Protein AF-A0A6H9WMR9-F1 (afdb_monomer_lite)

Organism: NCBI:txid1778590

Foldseek 3Di:
DPPPVVVVVLVVVLQVLQVVLVVQLVVQDDPLQFFFKKKKKWFDFLHQIDIDFIWTHGPNDIDGTHRDPCNNVSVVVNQLSCFDQAQWGFRMWMWMDGSPDPTIDIDGHRADLQQQDQRSDDPPDDDPPHGGGFDALVRLVSSCVSTPHDPVNHYPLSVCRVVVHDSNDPDCPPCLVDPDAPPDLVSLVPDPNQDDVVLCVVCVVLPNNVVVVQLVVLLSVLLVPDDPVLRCLCQQVVHDVSVQVSLLVSLLRSLVSCLVVLVPDDLVSLVVLLVSLCVVVVDDHQDPVDDSSRSSSVSSSVVSSSSSCSSRHDDDPDDDDD

Secondary structure (DSSP, 8-state):
-TTSHHHHHHHHHHHHHHHHHHHHHHHTSPPGGG-SEEEEEEEEETTEEEEPPEEEEETTEEEEEPPPTTHHHHHHHHHHHH-BTTTB--SEEEEEEETT-SS-EEEEESSS-----TT-S-TT-PPTT-------HHHHHHHHHHS---GGGS-HHHHHHHTT--TTS-----GGGTSPPPSSHHHHHH-TT-S-HHHHHHHHHTT-HHHHHHHHHHHHHHHHHS-HHHHHHHTTTT-HHHHHHHHHHHHHHHHHHHHHHHHTS-HHHHHHHHHHHHHHH---S--TTS-HHHHHHHHHHHHHHHHHHHHH-PPPTT----

Radius of gyration: 22.19 Å; chains: 1; bounding box: 69×56×48 Å

pLDDT: mean 72.1, std 17.67, range [30.62, 97.44]

Structure (mmCIF, N/CA/C/O backbone):
data_AF-A0A6H9WMR9-F1
#
_entry.id   AF-A0A6H9WMR9-F1
#
loop_
_atom_site.group_PDB
_atom_site.id
_atom_site.type_symbol
_atom_site.label_atom_id
_atom_site.label_alt_id
_atom_site.label_comp_id
_atom_site.label_asym_id
_atom_site.label_entity_id
_atom_site.label_seq_id
_atom_site.pdbx_PDB_ins_code
_atom_site.Cartn_x
_atom_site.Cartn_y
_atom_site.Cartn_z
_atom_site.occupancy
_atom_site.B_iso_or_equiv
_atom_site.auth_seq_id
_atom_site.auth_comp_id
_atom_site.auth_asym_id
_atom_site.auth_atom_id
_atom_site.pdbx_PDB_model_num
ATOM 1 N N . MET A 1 1 ? -33.605 4.630 -17.306 1.00 53.72 1 MET A N 1
ATOM 2 C CA . MET A 1 1 ? -33.197 5.815 -16.518 1.00 53.72 1 MET A CA 1
ATOM 3 C C . MET A 1 1 ? -32.802 5.514 -15.064 1.00 53.72 1 MET A C 1
ATOM 5 O O . MET A 1 1 ? -32.286 6.413 -14.432 1.00 53.72 1 MET A O 1
ATOM 9 N N . ALA A 1 2 ? -32.910 4.282 -14.543 1.00 54.25 2 ALA A N 1
ATOM 10 C CA . ALA A 1 2 ? -32.556 3.958 -13.146 1.00 54.25 2 ALA A CA 1
ATOM 11 C C . ALA A 1 2 ? -31.054 3.673 -12.869 1.00 54.25 2 ALA A C 1
ATOM 13 O O . ALA A 1 2 ? -30.704 3.249 -11.774 1.00 54.25 2 ALA A O 1
ATOM 14 N N . GLY A 1 3 ? -30.163 3.842 -13.856 1.00 48.56 3 GLY A N 1
ATOM 15 C CA . GLY A 1 3 ? -28.749 3.443 -13.741 1.00 48.56 3 GLY A CA 1
ATOM 16 C C . GLY A 1 3 ? -27.786 4.534 -13.257 1.00 48.56 3 GLY A C 1
ATOM 17 O O . GLY A 1 3 ? -26.701 4.205 -12.795 1.00 48.56 3 GLY A O 1
ATOM 18 N N . VAL A 1 4 ? -28.164 5.814 -13.353 1.00 59.22 4 VAL A N 1
ATOM 19 C CA . VAL A 1 4 ? -27.271 6.945 -13.029 1.00 59.22 4 VAL A CA 1
ATOM 20 C C . VAL A 1 4 ? -27.306 7.275 -11.532 1.00 59.22 4 VAL A C 1
ATOM 22 O O . VAL A 1 4 ? -26.263 7.519 -10.932 1.00 59.22 4 VAL A O 1
ATOM 25 N N . ASP A 1 5 ? -28.474 7.171 -10.895 1.00 63.97 5 ASP A N 1
ATOM 26 C CA . ASP A 1 5 ? -28.641 7.514 -9.474 1.00 63.97 5 ASP A CA 1
ATOM 27 C C . ASP A 1 5 ? -27.928 6.529 -8.528 1.00 63.97 5 ASP A C 1
ATOM 29 O O . ASP A 1 5 ? -27.462 6.908 -7.453 1.00 63.97 5 ASP A O 1
ATOM 33 N N . GLY A 1 6 ? -27.777 5.265 -8.942 1.00 64.94 6 GLY A N 1
ATOM 34 C CA . GLY A 1 6 ? -27.121 4.228 -8.139 1.00 64.94 6 GLY A CA 1
ATOM 35 C C . GLY A 1 6 ? -25.598 4.370 -8.040 1.00 64.94 6 GLY A C 1
ATOM 36 O O . GLY A 1 6 ? -25.016 3.951 -7.040 1.00 64.94 6 GLY A O 1
ATOM 37 N N . HIS A 1 7 ? -24.945 4.968 -9.044 1.00 70.75 7 HIS A N 1
ATOM 38 C CA . HIS A 1 7 ? -23.493 5.177 -9.018 1.00 70.75 7 HIS A CA 1
ATOM 39 C C . HIS A 1 7 ? -23.128 6.278 -8.015 1.00 70.75 7 HIS A C 1
ATOM 41 O O . HIS A 1 7 ? -22.302 6.062 -7.131 1.00 70.75 7 HIS A O 1
ATOM 47 N N . ASN A 1 8 ? -23.873 7.387 -8.049 1.00 80.56 8 ASN A N 1
ATOM 48 C CA . ASN A 1 8 ? -23.684 8.513 -7.136 1.00 80.56 8 ASN A CA 1
ATOM 49 C C . ASN A 1 8 ? -23.891 8.122 -5.663 1.00 80.56 8 ASN A C 1
ATOM 51 O O . ASN A 1 8 ? -23.122 8.544 -4.804 1.00 80.56 8 ASN A O 1
ATOM 55 N N . ALA A 1 9 ? -24.893 7.288 -5.358 1.00 86.69 9 ALA A N 1
ATOM 56 C CA . ALA A 1 9 ? -25.146 6.843 -3.986 1.00 86.69 9 ALA A CA 1
ATOM 57 C C . ALA A 1 9 ? -24.020 5.950 -3.431 1.00 86.69 9 ALA A C 1
ATOM 59 O O . ALA A 1 9 ? -23.670 6.050 -2.255 1.00 86.69 9 ALA A O 1
ATOM 60 N N . ARG A 1 10 ? -23.434 5.085 -4.272 1.00 89.88 10 ARG A N 1
ATOM 61 C CA . ARG A 1 10 ? -22.308 4.230 -3.874 1.00 89.88 10 ARG A CA 1
ATOM 62 C C . ARG A 1 10 ? -21.040 5.054 -3.649 1.00 89.88 10 ARG A C 1
ATOM 64 O O . ARG A 1 10 ? -20.342 4.813 -2.669 1.00 89.88 10 ARG A O 1
ATOM 71 N N . ASP A 1 11 ? -20.768 6.026 -4.511 1.00 90.44 11 ASP A N 1
ATOM 72 C CA . ASP A 1 11 ? -19.600 6.901 -4.373 1.00 90.44 11 ASP A CA 1
ATOM 73 C C . ASP A 1 11 ? -19.694 7.784 -3.123 1.00 90.44 11 ASP A C 1
ATOM 75 O O . ASP A 1 11 ? -18.704 7.955 -2.408 1.00 90.44 11 ASP A O 1
ATOM 79 N N . GLU A 1 12 ? -20.890 8.287 -2.810 1.00 93.12 12 GLU A N 1
ATOM 80 C CA . GLU A 1 12 ? -21.127 9.063 -1.593 1.00 93.12 12 GLU A CA 1
ATOM 81 C C . GLU A 1 12 ? -20.959 8.210 -0.331 1.00 93.12 12 GLU A C 1
ATOM 83 O O . GLU A 1 12 ? -20.312 8.634 0.625 1.00 93.12 12 GLU A O 1
ATOM 88 N N . GLU A 1 13 ? -21.465 6.976 -0.335 1.00 94.88 13 GLU A N 1
ATOM 89 C CA . GLU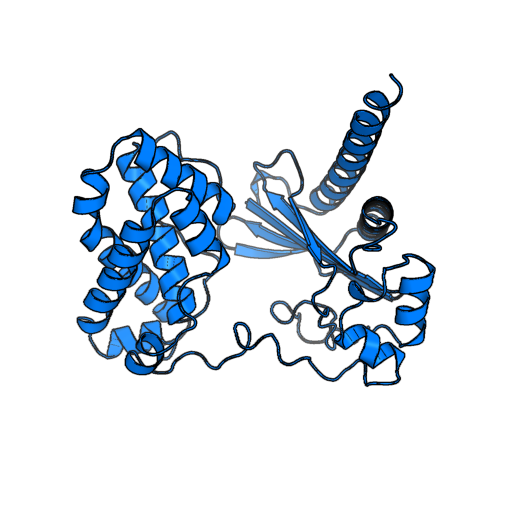 A 1 13 ? -21.278 6.051 0.783 1.00 94.88 13 GLU A CA 1
ATOM 90 C C . GLU A 1 13 ? -19.801 5.675 0.971 1.00 94.88 13 GLU A C 1
ATOM 92 O O . GLU A 1 13 ? -19.303 5.666 2.100 1.00 94.88 13 GLU A O 1
ATOM 97 N N . TYR A 1 14 ? -19.070 5.429 -0.122 1.00 93.25 14 TYR A N 1
ATOM 98 C CA . TYR A 1 14 ? -17.628 5.197 -0.068 1.00 93.25 14 TYR A CA 1
ATOM 99 C C . TYR A 1 14 ? -16.907 6.391 0.560 1.00 93.25 14 TYR A C 1
ATOM 101 O O . TYR A 1 14 ? -16.164 6.214 1.526 1.00 93.25 14 TYR A O 1
ATOM 109 N N . ARG A 1 15 ? -17.180 7.608 0.071 1.00 93.12 15 ARG A N 1
ATOM 110 C CA . ARG A 1 15 ? -16.611 8.851 0.606 1.00 93.12 15 ARG A CA 1
ATOM 111 C C . ARG A 1 15 ? -16.934 9.020 2.089 1.00 93.12 15 ARG A C 1
ATOM 113 O O . ARG A 1 15 ? -16.048 9.321 2.882 1.00 93.12 15 ARG A O 1
ATOM 120 N N . ARG A 1 16 ? -18.181 8.783 2.497 1.00 95.56 16 ARG A N 1
ATOM 121 C CA . ARG A 1 16 ? -18.601 8.867 3.901 1.00 95.56 16 ARG A CA 1
ATOM 122 C C . ARG A 1 16 ? -17.803 7.907 4.787 1.00 95.56 16 ARG A C 1
ATOM 124 O O . ARG A 1 16 ? -17.371 8.289 5.877 1.00 95.56 16 ARG A O 1
ATOM 131 N N . LEU A 1 17 ? -17.590 6.672 4.330 1.00 95.81 17 LEU A N 1
ATOM 132 C CA . LEU A 1 17 ? -16.817 5.665 5.057 1.00 95.81 17 LEU A CA 1
ATOM 133 C C . LEU A 1 17 ? -15.329 6.039 5.143 1.00 95.81 17 LEU A C 1
ATOM 135 O O . LEU A 1 17 ? -14.760 5.971 6.235 1.00 95.81 17 LEU A O 1
ATOM 139 N N . THR A 1 18 ? -14.706 6.481 4.045 1.00 94.25 18 THR A N 1
ATOM 140 C CA . THR A 1 18 ? -13.284 6.872 4.039 1.00 94.25 18 THR A CA 1
ATOM 141 C C . THR A 1 18 ? -13.021 8.140 4.852 1.00 94.25 18 THR A C 1
ATOM 143 O O . THR A 1 18 ? -12.048 8.181 5.607 1.00 94.25 18 THR A O 1
ATOM 146 N N . VAL A 1 19 ? -13.917 9.132 4.801 1.00 94.31 19 VAL A N 1
ATOM 147 C CA . VAL A 1 19 ? -13.871 10.324 5.665 1.00 94.31 19 VAL A CA 1
ATOM 148 C C . VAL A 1 19 ? -13.986 9.932 7.134 1.00 94.31 19 VAL A C 1
ATOM 150 O O . VAL A 1 19 ? -13.231 10.438 7.961 1.00 94.31 19 VAL A O 1
ATOM 153 N N . GLY A 1 20 ? -14.877 8.995 7.470 1.00 95.00 20 GLY A N 1
ATOM 154 C CA . GLY A 1 20 ? -14.997 8.487 8.833 1.00 95.00 20 GLY A CA 1
ATOM 155 C C . GLY A 1 20 ? -13.706 7.833 9.332 1.00 95.00 20 GLY A C 1
ATOM 156 O O . GLY A 1 20 ? -13.268 8.121 10.442 1.00 95.00 20 GLY A O 1
ATOM 157 N N . VAL A 1 21 ? -13.083 6.972 8.519 1.00 95.56 21 VAL A N 1
ATOM 158 C CA . VAL A 1 21 ? -11.787 6.345 8.847 1.00 95.56 21 VAL A CA 1
ATOM 159 C C . VAL A 1 21 ? -10.702 7.410 9.040 1.00 95.56 21 VAL A C 1
ATOM 161 O O . VAL A 1 21 ? -9.968 7.361 10.025 1.00 95.56 21 VAL A O 1
ATOM 164 N N . ARG A 1 22 ? -10.635 8.403 8.143 1.00 94.25 22 ARG A N 1
ATOM 165 C CA . ARG A 1 22 ? -9.698 9.531 8.241 1.00 94.25 22 ARG A CA 1
ATOM 166 C C . ARG A 1 22 ? -9.881 10.302 9.544 1.00 94.25 22 ARG A C 1
ATOM 168 O O . ARG A 1 22 ? -8.905 10.537 10.241 1.00 94.25 22 ARG A O 1
ATOM 175 N N . GLN A 1 23 ? -11.108 10.696 9.875 1.00 93.94 23 GLN A N 1
ATOM 176 C CA . GLN A 1 23 ? -11.401 11.450 11.097 1.00 93.94 23 GLN A CA 1
ATOM 177 C C . GLN A 1 23 ? -10.965 10.692 12.350 1.00 93.94 23 GLN A C 1
ATOM 179 O O . GLN A 1 23 ? -10.378 11.292 13.244 1.00 93.94 23 GLN A O 1
ATOM 184 N N . GLU A 1 24 ? -11.205 9.382 12.392 1.00 95.00 24 GLU A N 1
ATOM 185 C CA . GLU A 1 24 ? -10.797 8.547 13.520 1.00 95.00 24 GLU A CA 1
ATOM 186 C C . GLU A 1 24 ? -9.271 8.466 13.647 1.00 95.00 24 GLU A C 1
ATOM 188 O O . GLU A 1 24 ? -8.746 8.586 14.749 1.00 95.00 24 GLU A O 1
ATOM 193 N N . LEU A 1 25 ? -8.555 8.329 12.522 1.00 92.44 25 LEU A N 1
ATOM 194 C CA . LEU A 1 25 ? -7.092 8.376 12.508 1.00 92.44 25 LEU A CA 1
ATOM 195 C C . LEU A 1 25 ? -6.577 9.718 13.021 1.00 92.44 25 LEU A C 1
ATOM 197 O O . LEU A 1 25 ? -5.758 9.743 13.932 1.00 92.44 25 LEU A O 1
ATOM 201 N N . LEU A 1 26 ? -7.089 10.821 12.472 1.00 92.06 26 LEU A N 1
ATOM 202 C CA . LEU A 1 26 ? -6.666 12.173 12.833 1.00 92.06 26 LEU A CA 1
ATOM 203 C C . LEU A 1 26 ? -6.952 12.513 14.299 1.00 92.06 26 LEU A C 1
ATOM 205 O O . LEU A 1 26 ? -6.171 13.232 14.912 1.00 92.06 26 LEU A O 1
ATOM 209 N N . ALA A 1 27 ? -8.029 11.981 14.879 1.00 91.94 27 ALA A N 1
ATOM 210 C CA . ALA A 1 27 ? -8.369 12.198 16.283 1.00 91.94 27 ALA A CA 1
ATOM 211 C C . ALA A 1 27 ? -7.343 11.596 17.263 1.00 91.94 27 ALA A C 1
ATOM 213 O O . ALA A 1 27 ? -7.278 12.030 18.412 1.00 91.94 27 ALA A O 1
ATOM 214 N N . ALA A 1 28 ? -6.548 10.612 16.828 1.00 90.50 28 ALA A N 1
ATOM 215 C CA . ALA A 1 28 ? -5.483 10.009 17.630 1.00 90.50 28 ALA A CA 1
ATOM 216 C C . ALA A 1 28 ? -4.125 10.720 17.482 1.00 90.50 28 ALA A C 1
ATOM 218 O O . ALA A 1 28 ? -3.162 10.342 18.153 1.00 90.50 28 ALA A O 1
ATOM 219 N N . LEU A 1 29 ? -4.026 11.715 16.595 1.00 89.38 29 LEU A N 1
ATOM 220 C CA . LEU A 1 29 ? -2.771 12.386 16.276 1.00 89.38 29 LEU A CA 1
ATOM 221 C C . LEU A 1 29 ? -2.599 13.699 17.043 1.00 89.38 29 LEU A C 1
ATOM 223 O O . LEU A 1 29 ? -3.583 14.361 17.380 1.00 89.38 29 LEU A O 1
ATOM 227 N N . PRO A 1 30 ? -1.342 14.121 17.266 1.00 79.94 30 PRO A N 1
ATOM 228 C CA . PRO A 1 30 ? -1.056 15.504 17.617 1.00 79.94 30 PRO A CA 1
ATOM 229 C C . PRO A 1 30 ? -1.489 16.468 16.487 1.00 79.94 30 PRO A C 1
ATOM 231 O O . PRO A 1 30 ? -1.813 16.023 15.376 1.00 79.94 30 PRO A O 1
ATOM 234 N N . PRO A 1 31 ? -1.509 17.792 16.744 1.00 78.19 31 PRO A N 1
ATOM 235 C CA . PRO A 1 31 ? -1.843 18.801 15.739 1.00 78.19 31 PRO A CA 1
ATOM 236 C C . PRO A 1 31 ? -1.121 18.581 14.399 1.00 78.19 31 PRO A C 1
ATOM 238 O O . PRO A 1 31 ? 0.024 18.136 14.362 1.00 78.19 31 PRO A O 1
ATOM 241 N N . THR A 1 32 ? -1.780 18.919 13.285 1.00 66.50 32 THR A N 1
ATOM 242 C CA . THR A 1 32 ? -1.294 18.672 11.908 1.00 66.50 32 THR A CA 1
ATOM 243 C C . THR A 1 32 ? 0.062 19.295 11.600 1.00 66.50 32 THR A C 1
ATOM 245 O O . THR A 1 32 ? 0.743 18.842 10.692 1.00 66.50 32 THR A O 1
ATOM 248 N N . SER A 1 33 ? 0.473 20.310 12.361 1.00 65.19 33 SER A N 1
ATOM 249 C CA . SER A 1 33 ? 1.804 20.902 12.267 1.00 65.19 33 SER A CA 1
ATOM 250 C C . SER A 1 33 ? 2.917 19.979 12.759 1.00 65.19 33 SER A C 1
ATOM 252 O O . SER A 1 33 ? 4.051 20.421 12.786 1.00 65.19 33 SER A O 1
ATOM 254 N N . GLU A 1 34 ? 2.638 18.763 13.227 1.00 79.25 34 GLU A N 1
ATOM 255 C CA . GLU A 1 34 ? 3.655 17.872 13.794 1.00 79.25 34 GLU A CA 1
ATOM 256 C C . GLU A 1 34 ? 3.948 16.634 12.954 1.00 79.25 34 GLU A C 1
ATOM 258 O O . GLU A 1 34 ? 4.867 15.898 13.294 1.00 79.25 34 GLU A O 1
ATOM 263 N N . TRP A 1 35 ? 3.219 16.395 11.862 1.00 87.19 35 TRP A N 1
ATOM 264 C CA . TRP A 1 35 ? 3.364 15.183 11.059 1.00 87.19 35 TRP A CA 1
ATOM 265 C C . TRP A 1 35 ? 3.092 15.414 9.568 1.00 87.19 35 TRP A C 1
ATOM 267 O O . TRP A 1 35 ? 2.335 16.302 9.192 1.00 87.19 35 TRP A O 1
ATOM 277 N N . ASP A 1 36 ? 3.693 14.572 8.729 1.00 82.50 36 ASP A N 1
ATOM 278 C CA . ASP A 1 36 ? 3.621 14.607 7.263 1.00 82.50 36 ASP A CA 1
ATOM 279 C C . ASP A 1 36 ? 2.722 13.487 6.721 1.00 82.50 36 ASP A C 1
ATOM 281 O O . ASP A 1 36 ? 1.905 13.678 5.815 1.00 82.50 36 ASP A O 1
ATOM 285 N N . ASN A 1 37 ? 2.863 12.286 7.290 1.00 84.56 37 ASN A N 1
ATOM 286 C CA . ASN A 1 37 ? 2.136 11.099 6.863 1.00 84.56 37 ASN A CA 1
ATOM 287 C C . ASN A 1 37 ? 1.817 10.198 8.052 1.00 84.56 37 ASN A C 1
ATOM 289 O O . ASN A 1 37 ? 2.656 9.978 8.924 1.00 84.56 37 ASN A O 1
ATOM 293 N N . VAL A 1 38 ? 0.623 9.618 8.048 1.00 88.81 38 VAL A N 1
ATOM 294 C CA . VAL A 1 38 ? 0.256 8.544 8.961 1.00 88.81 38 VAL A CA 1
ATOM 295 C C . VAL A 1 38 ? -0.238 7.330 8.217 1.00 88.81 38 VAL A C 1
ATOM 297 O O . VAL A 1 38 ? -0.908 7.439 7.191 1.00 88.81 38 VAL A O 1
ATOM 300 N N . SER A 1 39 ? 0.051 6.161 8.773 1.00 88.75 39 SER A N 1
ATOM 301 C CA . SER A 1 39 ? -0.415 4.899 8.226 1.00 88.75 39 SER A CA 1
ATOM 302 C C . SER A 1 39 ? -0.832 3.916 9.303 1.00 88.75 39 SER A C 1
ATOM 304 O O . SER A 1 39 ? -0.261 3.866 10.392 1.00 88.75 39 SER A O 1
ATOM 306 N N . VAL A 1 40 ? -1.831 3.110 8.977 1.00 88.00 40 VAL A N 1
ATOM 307 C CA . VAL A 1 40 ? -2.298 2.002 9.804 1.00 88.00 40 VAL A CA 1
ATOM 308 C C . VAL A 1 40 ? -2.597 0.819 8.904 1.00 88.00 40 VAL A C 1
ATOM 310 O O . VAL A 1 40 ? -3.125 0.977 7.801 1.00 88.00 40 VAL A O 1
ATOM 313 N N . GLU A 1 41 ? -2.273 -0.371 9.380 1.00 86.00 41 GLU A N 1
ATOM 314 C CA . GLU A 1 41 ? -2.604 -1.611 8.699 1.00 86.00 41 GLU A CA 1
ATOM 315 C C . GLU A 1 41 ? -3.560 -2.406 9.573 1.00 86.00 41 GLU A C 1
ATOM 317 O O . GLU A 1 41 ? -3.400 -2.514 10.790 1.00 86.00 41 GLU A O 1
ATOM 322 N N . TRP A 1 42 ? -4.589 -2.943 8.936 1.00 90.00 42 TRP A N 1
ATOM 323 C CA . TRP A 1 42 ? -5.674 -3.638 9.599 1.00 90.00 42 TRP A CA 1
ATOM 324 C C . TRP A 1 42 ? -6.034 -4.886 8.812 1.00 90.00 42 TRP A C 1
ATOM 326 O O . TRP A 1 42 ? -6.184 -4.850 7.590 1.00 90.00 42 TRP A O 1
ATOM 336 N N . THR A 1 43 ? -6.174 -5.999 9.516 1.00 87.75 43 THR A N 1
ATOM 337 C CA . THR A 1 43 ? -6.592 -7.285 8.966 1.00 87.75 43 THR A CA 1
ATOM 338 C C . THR A 1 43 ? -7.779 -7.793 9.758 1.00 87.75 43 THR A C 1
ATOM 340 O O . THR A 1 43 ? -7.778 -7.747 10.984 1.00 87.75 43 THR A O 1
ATOM 343 N N . HIS A 1 44 ? -8.772 -8.333 9.058 1.00 90.88 44 HIS A N 1
ATOM 344 C CA . HIS A 1 44 ? -9.905 -8.987 9.698 1.00 90.88 44 HIS A CA 1
ATOM 345 C C . HIS A 1 44 ? -10.316 -10.222 8.910 1.00 90.88 44 HIS A C 1
ATOM 347 O O . HIS A 1 44 ? -10.630 -10.118 7.722 1.00 90.88 44 HIS A O 1
ATOM 353 N N . VAL A 1 45 ? -10.359 -11.372 9.577 1.00 89.81 45 VAL A N 1
ATOM 354 C CA . VAL A 1 45 ? -10.709 -12.668 8.986 1.00 89.81 45 VAL A CA 1
ATOM 355 C C . VAL A 1 45 ? -11.616 -13.416 9.952 1.00 89.81 45 VAL A C 1
ATOM 357 O O . VAL A 1 45 ? -11.175 -13.797 11.028 1.00 89.81 45 VAL A O 1
ATOM 360 N N . GLY A 1 46 ?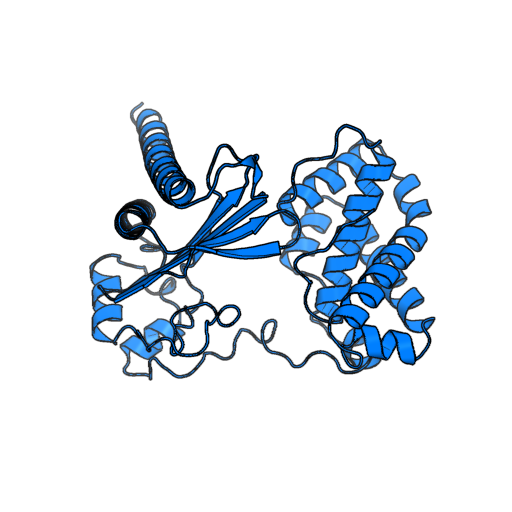 -12.885 -13.628 9.598 1.00 86.56 46 GLY A N 1
ATOM 361 C CA . GLY A 1 46 ? -13.761 -14.552 10.334 1.00 86.56 46 GLY A CA 1
ATOM 362 C C . GLY A 1 46 ? -14.016 -14.228 11.813 1.00 86.56 46 GLY A C 1
ATOM 363 O O . GLY A 1 46 ? -14.520 -15.082 12.545 1.00 86.56 46 GLY A O 1
ATOM 364 N N . GLY A 1 47 ? -13.698 -13.012 12.260 1.00 86.12 47 GLY A N 1
ATOM 365 C CA . GLY A 1 47 ? -13.776 -12.587 13.661 1.00 86.12 47 GLY A CA 1
ATOM 366 C C . GLY A 1 47 ? -12.415 -12.429 14.341 1.00 86.12 47 GLY A C 1
ATOM 367 O O . GLY A 1 47 ? -12.350 -11.792 15.389 1.00 86.12 47 GLY A O 1
ATOM 368 N N . THR A 1 48 ? -11.332 -12.916 13.734 1.00 86.75 48 THR A N 1
ATOM 369 C CA . THR A 1 48 ? -9.979 -12.520 14.114 1.00 86.75 48 THR A CA 1
ATOM 370 C C . THR A 1 48 ? -9.707 -11.123 13.587 1.00 86.75 48 THR A C 1
ATOM 372 O O . THR A 1 48 ? -9.827 -10.881 12.383 1.00 86.75 48 THR A O 1
ATOM 375 N N . GLU A 1 49 ? -9.293 -10.219 14.463 1.00 87.56 49 GLU A N 1
ATOM 376 C CA . GLU A 1 49 ? -8.846 -8.886 14.086 1.00 87.56 49 GLU A CA 1
ATOM 377 C C . GLU A 1 49 ? -7.380 -8.692 14.452 1.00 87.56 49 GLU A C 1
ATOM 379 O O . GLU A 1 49 ? -6.914 -9.123 15.506 1.00 87.56 49 GLU A O 1
ATOM 384 N N . TYR A 1 50 ? -6.676 -7.987 13.577 1.00 83.62 50 TYR A N 1
ATOM 385 C CA . TYR A 1 50 ? -5.383 -7.416 13.863 1.00 83.62 50 TYR A CA 1
ATOM 386 C C . TYR A 1 50 ? -5.332 -5.963 13.396 1.00 83.62 50 TYR A C 1
ATOM 388 O O . TYR A 1 50 ? -5.747 -5.648 12.280 1.00 83.62 50 TYR A O 1
ATOM 396 N N . VAL A 1 51 ? -4.766 -5.089 14.224 1.00 85.31 51 VAL A N 1
ATOM 397 C CA . VAL A 1 51 ? -4.519 -3.692 13.876 1.00 85.31 51 VAL A CA 1
ATOM 398 C C . VAL A 1 51 ? -3.152 -3.264 14.386 1.00 85.31 51 VAL A C 1
ATOM 400 O O . VAL A 1 51 ? -2.814 -3.493 15.549 1.00 85.31 51 VAL A O 1
ATOM 403 N N . THR A 1 52 ? -2.346 -2.647 13.523 1.00 81.62 52 THR A N 1
ATOM 404 C CA . THR A 1 52 ? -1.074 -2.063 13.956 1.00 81.62 52 THR A CA 1
ATOM 405 C C . THR A 1 52 ? -1.336 -0.812 14.793 1.00 81.62 52 THR A C 1
ATOM 407 O O . THR A 1 52 ? -2.355 -0.143 14.590 1.00 81.62 52 THR A O 1
ATOM 410 N N . PRO A 1 53 ? -0.391 -0.402 15.659 1.00 84.62 53 PRO A N 1
ATOM 411 C CA . PRO A 1 53 ? -0.292 0.996 16.056 1.00 84.62 53 PRO A CA 1
ATOM 412 C C . PRO A 1 53 ? -0.273 1.903 14.819 1.00 84.62 53 PRO A C 1
ATOM 414 O O . PRO A 1 53 ? 0.194 1.500 13.746 1.00 84.62 53 PRO A O 1
ATOM 417 N N . ILE A 1 54 ? -0.755 3.134 14.961 1.00 87.69 54 ILE A N 1
ATOM 418 C CA . ILE A 1 54 ? -0.685 4.115 13.878 1.00 87.69 54 ILE A CA 1
ATOM 419 C C . ILE A 1 54 ? 0.769 4.563 13.768 1.00 87.69 54 ILE A C 1
ATOM 421 O O . ILE A 1 54 ? 1.327 5.108 14.719 1.00 87.69 54 ILE A O 1
ATOM 425 N N . ASN A 1 55 ? 1.383 4.329 12.615 1.00 83.31 55 ASN A N 1
ATOM 426 C CA . ASN A 1 55 ? 2.721 4.806 12.299 1.00 83.31 55 ASN A CA 1
ATOM 427 C C . ASN A 1 55 ? 2.627 6.250 11.831 1.00 83.31 55 ASN A C 1
ATOM 429 O O . ASN A 1 55 ? 1.942 6.530 10.851 1.00 83.31 55 ASN A O 1
ATOM 433 N N . VAL A 1 56 ? 3.337 7.142 12.506 1.00 84.12 56 VAL A N 1
ATOM 434 C CA . VAL A 1 56 ? 3.378 8.568 12.199 1.00 84.12 56 VAL A CA 1
ATOM 435 C C . VAL A 1 56 ? 4.780 8.923 11.728 1.00 84.12 56 VAL A C 1
ATOM 437 O O . VAL A 1 56 ? 5.768 8.519 12.344 1.00 84.12 56 VAL A O 1
ATOM 440 N N . LEU A 1 57 ? 4.860 9.648 10.620 1.00 81.19 57 LEU A N 1
ATOM 441 C CA . LEU A 1 57 ? 6.070 10.256 10.089 1.00 81.19 57 LEU A CA 1
ATOM 442 C C . LEU A 1 57 ? 5.896 11.771 10.161 1.00 81.19 57 LEU A C 1
ATOM 444 O O . LEU A 1 57 ? 4.914 12.285 9.633 1.00 81.19 57 LEU A O 1
ATOM 448 N N . GLY A 1 58 ? 6.829 12.465 10.804 1.00 79.56 58 GLY A N 1
ATOM 449 C CA . GLY A 1 58 ? 6.821 13.919 10.937 1.00 79.56 58 GLY A CA 1
ATOM 450 C C . GLY A 1 58 ? 8.209 14.469 11.220 1.00 79.56 58 GLY A C 1
ATOM 451 O O . GLY A 1 58 ? 8.934 13.895 12.035 1.00 79.56 58 GLY A O 1
ATOM 452 N N . TYR A 1 59 ? 8.588 15.560 10.551 1.00 73.94 59 TYR A N 1
ATOM 453 C CA . TYR A 1 59 ? 9.870 16.249 10.762 1.00 73.94 59 TYR A CA 1
ATOM 454 C C . TYR A 1 59 ? 11.094 15.316 10.699 1.00 73.94 59 TYR A C 1
ATOM 456 O O . TYR A 1 59 ? 12.006 15.400 11.523 1.00 73.94 59 TYR A O 1
ATOM 464 N N . GLY A 1 60 ? 11.092 14.372 9.752 1.00 69.31 60 GLY A N 1
ATOM 465 C CA . GLY A 1 60 ? 12.179 13.396 9.593 1.00 69.31 60 GLY A CA 1
ATOM 466 C C . GLY A 1 60 ? 12.267 12.354 10.716 1.00 69.31 60 GLY A C 1
ATOM 467 O O . GLY A 1 60 ? 13.290 11.692 10.875 1.00 69.31 60 GLY A O 1
ATOM 468 N N . ARG A 1 61 ? 11.214 12.195 11.528 1.00 74.50 61 ARG A N 1
ATOM 469 C CA . ARG A 1 61 ? 11.136 11.175 12.578 1.00 74.50 61 ARG A CA 1
ATOM 470 C C . ARG A 1 61 ? 9.916 10.285 12.388 1.00 74.50 61 ARG A C 1
ATOM 472 O O . ARG A 1 61 ? 8.819 10.757 12.116 1.00 74.50 61 ARG A O 1
ATOM 479 N N . ALA A 1 62 ? 10.101 8.987 12.622 1.00 76.94 62 ALA A N 1
ATOM 480 C CA . ALA A 1 62 ? 9.006 8.032 12.748 1.00 76.94 62 ALA A CA 1
ATOM 481 C C . ALA A 1 62 ? 8.704 7.724 14.224 1.00 76.94 62 ALA A C 1
ATOM 483 O O . ALA A 1 62 ? 9.620 7.499 15.023 1.00 76.94 62 ALA A O 1
ATOM 484 N N . TRP A 1 63 ? 7.425 7.670 14.579 1.00 81.19 63 TRP A N 1
ATOM 485 C CA . TRP A 1 63 ? 6.943 7.155 15.862 1.00 81.19 63 TRP A CA 1
ATOM 486 C C . TRP A 1 63 ? 5.613 6.423 15.684 1.00 81.19 63 TRP A C 1
ATOM 488 O O . TRP A 1 63 ? 5.083 6.337 14.576 1.00 81.19 63 TRP A O 1
ATOM 498 N N . SER A 1 64 ? 5.082 5.869 16.771 1.00 84.56 64 SER A N 1
ATOM 499 C CA . SER A 1 64 ? 3.789 5.196 16.753 1.00 84.56 64 SER A CA 1
ATOM 500 C C . SER A 1 64 ? 2.873 5.764 17.827 1.00 84.56 64 SER A C 1
ATOM 502 O O . SER A 1 64 ? 3.331 6.083 18.925 1.00 84.56 64 SER A O 1
ATOM 504 N N . VAL A 1 65 ? 1.583 5.859 17.521 1.00 87.06 65 VAL A N 1
ATOM 505 C CA . VAL A 1 65 ? 0.532 6.179 18.493 1.00 87.06 65 VAL A CA 1
ATOM 506 C C . VAL A 1 65 ? -0.442 5.011 18.616 1.00 87.06 65 VAL A C 1
ATOM 508 O O . VAL A 1 65 ? -0.549 4.164 17.724 1.00 87.06 65 VAL A O 1
ATOM 511 N N . ALA A 1 66 ? -1.125 4.939 19.756 1.00 88.12 66 ALA A N 1
ATOM 512 C CA . ALA A 1 66 ? -2.111 3.899 20.007 1.00 88.12 66 ALA A CA 1
ATOM 513 C C . ALA A 1 66 ? -3.294 4.020 19.039 1.00 88.12 66 ALA A C 1
ATOM 515 O O . ALA A 1 66 ? -3.721 5.117 18.679 1.00 88.12 66 ALA A O 1
ATOM 516 N N . THR A 1 67 ? -3.838 2.876 18.644 1.00 88.94 67 THR A N 1
ATOM 517 C CA . THR A 1 67 ? -4.982 2.814 17.739 1.00 88.94 67 THR A CA 1
ATOM 518 C C . THR A 1 67 ? -6.267 3.190 18.485 1.00 88.94 67 THR A C 1
ATOM 520 O O . THR A 1 67 ? -6.562 2.580 19.516 1.00 88.94 67 THR A O 1
ATOM 523 N N . PRO A 1 68 ? -7.054 4.168 17.999 1.00 92.75 68 PRO A N 1
ATOM 524 C CA . PRO A 1 68 ? -8.296 4.565 18.647 1.00 92.75 68 PRO A CA 1
ATOM 525 C C . PRO A 1 68 ? -9.346 3.456 18.527 1.00 92.75 68 PRO A C 1
ATOM 527 O O . PRO A 1 68 ? -9.470 2.799 17.492 1.00 92.75 68 PRO A O 1
ATOM 530 N N . SER A 1 69 ? -10.136 3.265 19.584 1.00 89.19 69 SER A N 1
ATOM 531 C CA . SER A 1 69 ? -11.083 2.146 19.700 1.00 89.19 69 SER A CA 1
ATOM 532 C C . SER A 1 69 ? -12.185 2.143 18.633 1.00 89.19 69 SER A C 1
ATOM 534 O O . SER A 1 69 ? -12.709 1.082 18.295 1.00 89.19 69 SER A O 1
ATOM 536 N N . GLY A 1 70 ? -12.527 3.303 18.063 1.00 94.62 70 GLY A N 1
ATOM 537 C CA . GLY A 1 70 ? -13.514 3.412 16.989 1.00 94.62 70 GLY A CA 1
ATOM 538 C C . GLY A 1 70 ? -13.002 2.978 15.611 1.00 94.62 70 GLY A C 1
ATOM 539 O O . GLY A 1 70 ? -13.814 2.668 14.734 1.00 94.62 70 GLY A O 1
ATOM 540 N N . LEU A 1 71 ? -11.682 2.911 15.396 1.00 94.62 71 LEU A N 1
ATOM 541 C CA . LEU A 1 71 ? -11.106 2.723 14.060 1.00 94.62 71 LEU A CA 1
ATOM 542 C C . LEU A 1 71 ? -11.459 1.365 13.458 1.00 94.62 71 LEU A C 1
ATOM 544 O O . LEU A 1 71 ? -11.921 1.305 12.318 1.00 94.62 71 LEU A O 1
ATOM 548 N N . SER A 1 72 ? -11.308 0.295 14.234 1.00 93.88 72 SER A N 1
ATOM 549 C CA . SER A 1 72 ? -11.634 -1.071 13.815 1.00 93.88 72 SER A CA 1
ATOM 550 C C . SER A 1 72 ? -13.071 -1.198 13.309 1.00 93.88 72 SER A C 1
ATOM 552 O O . SER A 1 72 ? -13.321 -1.758 12.242 1.00 93.88 72 SER A O 1
ATOM 554 N N . SER A 1 73 ? -14.028 -0.582 14.011 1.00 96.38 73 SER A N 1
ATOM 555 C CA . SER A 1 73 ? -15.439 -0.597 13.605 1.00 96.38 73 SER A CA 1
ATOM 556 C C . SER A 1 73 ? -15.663 0.103 12.261 1.00 96.38 73 SER A C 1
ATOM 558 O O . SER A 1 73 ? -16.452 -0.367 11.436 1.00 96.38 73 SER A O 1
ATOM 560 N N . ARG A 1 74 ? -14.948 1.205 12.002 1.00 97.44 74 ARG A N 1
ATOM 561 C CA . ARG A 1 74 ? -15.030 1.926 10.723 1.00 97.44 74 ARG A CA 1
ATOM 562 C C . ARG A 1 74 ? -14.372 1.157 9.583 1.00 97.44 74 ARG A C 1
ATOM 564 O O . ARG A 1 74 ? -14.947 1.078 8.499 1.00 97.44 74 ARG A O 1
ATOM 571 N N . LEU A 1 75 ? -13.211 0.554 9.829 1.00 96.31 75 LEU A N 1
ATOM 572 C CA . LEU A 1 75 ? -12.515 -0.285 8.851 1.00 96.31 75 LEU A CA 1
ATOM 573 C C . LEU A 1 75 ? -13.329 -1.535 8.504 1.00 96.31 75 LEU A C 1
ATOM 575 O O . LEU A 1 75 ? -13.416 -1.901 7.333 1.00 96.31 75 LEU A O 1
ATOM 579 N N . LEU A 1 76 ? -14.021 -2.125 9.480 1.00 96.56 76 LEU A N 1
ATOM 580 C CA . LEU A 1 76 ? -14.945 -3.230 9.248 1.00 96.56 76 LEU A CA 1
ATOM 581 C C . LEU A 1 76 ? -16.155 -2.814 8.402 1.00 96.56 76 LEU A C 1
ATOM 583 O O . LEU A 1 76 ? -16.541 -3.543 7.486 1.00 96.56 76 LEU A O 1
ATOM 587 N N . ALA A 1 77 ? -16.743 -1.642 8.666 1.00 97.25 77 ALA A N 1
ATOM 588 C CA . ALA A 1 77 ? -17.820 -1.102 7.836 1.00 97.25 77 ALA A CA 1
ATOM 589 C C . ALA A 1 77 ? -17.351 -0.878 6.388 1.00 97.25 77 ALA A C 1
ATOM 591 O O . ALA A 1 77 ? -18.026 -1.296 5.445 1.00 97.25 77 ALA A O 1
ATOM 592 N N . LEU A 1 78 ? -16.154 -0.310 6.215 1.00 96.88 78 LEU A N 1
ATOM 593 C CA . LEU A 1 78 ? -15.541 -0.120 4.906 1.00 96.88 78 LEU A CA 1
ATOM 594 C C . LEU A 1 78 ? -15.259 -1.455 4.196 1.00 96.88 78 LEU A C 1
ATOM 596 O O . LEU A 1 78 ? -15.621 -1.610 3.034 1.00 96.88 78 LEU A O 1
ATOM 600 N N . LYS A 1 79 ? -14.682 -2.448 4.883 1.00 95.75 79 LYS A N 1
ATOM 601 C CA . LYS A 1 79 ? -14.458 -3.804 4.350 1.00 95.75 79 LYS A CA 1
ATOM 602 C C . LYS A 1 79 ? -15.751 -4.415 3.811 1.00 95.75 79 LYS A C 1
ATOM 604 O O . LYS A 1 79 ? -15.760 -4.942 2.701 1.00 95.75 79 LYS A O 1
ATOM 609 N N . ARG A 1 80 ? -16.841 -4.329 4.582 1.00 96.19 80 ARG A N 1
ATOM 610 C CA . ARG A 1 80 ? -18.160 -4.850 4.186 1.00 96.19 80 ARG A CA 1
ATOM 611 C C . ARG A 1 80 ? -18.703 -4.133 2.954 1.00 96.19 80 ARG A C 1
ATOM 613 O O . ARG A 1 80 ? -19.214 -4.789 2.055 1.00 96.19 80 ARG A O 1
ATOM 620 N N . PHE A 1 81 ? -18.549 -2.814 2.888 1.00 96.50 81 PHE A N 1
ATOM 621 C CA . PHE A 1 81 ? -18.948 -2.018 1.728 1.00 96.50 81 PHE A CA 1
ATOM 622 C C . PHE A 1 81 ? -18.133 -2.350 0.462 1.00 96.50 81 PHE A C 1
ATOM 624 O O . PHE A 1 81 ? -18.670 -2.391 -0.647 1.00 96.50 81 PHE A O 1
ATOM 631 N N . LEU A 1 82 ? -16.833 -2.613 0.624 1.00 94.38 82 LEU A N 1
ATOM 632 C CA . LEU A 1 82 ? -15.921 -2.989 -0.459 1.00 94.38 82 LEU A CA 1
ATOM 633 C C . LEU A 1 82 ? -16.134 -4.423 -0.961 1.00 94.38 82 LEU A C 1
ATOM 635 O O . LEU A 1 82 ? -15.576 -4.792 -1.997 1.00 94.38 82 LEU A O 1
ATOM 639 N N . ALA A 1 83 ? -16.929 -5.229 -0.255 1.00 94.81 83 ALA A N 1
ATOM 640 C CA . ALA A 1 83 ? -17.242 -6.580 -0.678 1.00 94.81 83 ALA A CA 1
ATOM 641 C C . ALA A 1 83 ? -18.023 -6.581 -2.000 1.00 94.81 83 ALA A C 1
ATOM 643 O O . ALA A 1 83 ? -18.937 -5.781 -2.221 1.00 94.81 83 ALA A O 1
ATOM 644 N N . THR A 1 84 ? -17.680 -7.510 -2.888 1.00 91.81 84 THR A N 1
ATOM 645 C CA . THR A 1 84 ? -18.431 -7.748 -4.130 1.00 91.81 84 THR A CA 1
ATOM 646 C C . THR A 1 84 ? -18.777 -9.229 -4.260 1.00 91.81 84 THR A C 1
ATOM 648 O O . THR A 1 84 ? -18.020 -10.050 -3.746 1.00 91.81 84 THR A O 1
ATOM 651 N N . PRO A 1 85 ? -19.875 -9.598 -4.950 1.00 85.69 85 PRO A N 1
ATOM 652 C CA . PRO A 1 85 ? -20.305 -10.997 -5.046 1.00 85.69 85 PRO A CA 1
ATOM 653 C C . PRO A 1 85 ? -19.258 -11.964 -5.624 1.00 85.69 85 PRO A C 1
ATOM 655 O O . PRO A 1 85 ? -19.235 -13.124 -5.238 1.00 85.69 85 PRO A O 1
ATOM 658 N N . ASP A 1 86 ? -18.396 -11.496 -6.536 1.00 88.12 86 ASP A N 1
ATOM 659 C CA . ASP A 1 86 ? -17.369 -12.330 -7.185 1.00 88.12 86 ASP A CA 1
ATOM 660 C C . ASP A 1 86 ? -16.053 -12.370 -6.393 1.00 88.12 86 ASP A C 1
ATOM 662 O O . ASP A 1 86 ? -15.421 -13.415 -6.245 1.00 88.12 86 ASP A O 1
ATOM 666 N N . ARG A 1 87 ? -15.625 -11.218 -5.863 1.00 86.00 87 ARG A N 1
ATOM 667 C CA . ARG A 1 87 ? -14.295 -11.055 -5.256 1.00 86.00 87 ARG A CA 1
ATOM 668 C C . ARG A 1 87 ? -14.293 -11.183 -3.731 1.00 86.00 87 ARG A C 1
ATOM 670 O O . ARG A 1 87 ? -13.224 -11.288 -3.131 1.00 86.00 87 ARG A O 1
ATOM 677 N N . GLY A 1 88 ? -15.466 -11.145 -3.101 1.00 93.44 88 GLY A N 1
ATOM 678 C CA . GLY A 1 88 ? -15.621 -11.029 -1.654 1.00 93.44 88 GLY A CA 1
ATOM 679 C C . GLY A 1 88 ? -15.097 -9.696 -1.120 1.00 93.44 88 GLY A C 1
ATOM 680 O O . GLY A 1 88 ? -14.976 -8.716 -1.861 1.00 93.44 88 GLY A O 1
ATOM 681 N N . ALA A 1 89 ? -14.804 -9.659 0.180 1.00 94.88 89 ALA A N 1
ATOM 682 C CA . ALA A 1 89 ? -14.236 -8.507 0.877 1.00 94.88 89 ALA A CA 1
ATOM 683 C C . ALA A 1 89 ? -12.698 -8.558 0.900 1.00 94.88 89 ALA A C 1
ATOM 685 O O . ALA A 1 89 ? -12.126 -9.655 0.895 1.00 94.88 89 ALA A O 1
ATOM 686 N N . PRO A 1 90 ? -12.004 -7.407 0.978 1.00 90.88 90 PRO A N 1
ATOM 687 C CA . PRO A 1 90 ? -10.565 -7.396 1.226 1.00 90.88 90 PRO A CA 1
ATOM 688 C C . PRO A 1 90 ? -10.249 -8.046 2.582 1.00 90.88 90 PRO A C 1
ATOM 690 O O . PRO A 1 90 ? -10.976 -7.858 3.559 1.00 90.88 90 PRO A O 1
ATOM 693 N N . VAL A 1 91 ? -9.166 -8.822 2.649 1.00 88.31 91 VAL A N 1
ATOM 694 C CA . VAL A 1 91 ? -8.699 -9.469 3.891 1.00 88.31 91 VAL A CA 1
ATOM 695 C C . VAL A 1 91 ? -7.898 -8.505 4.763 1.00 88.31 91 VAL A C 1
ATOM 697 O O . VAL A 1 91 ? -7.980 -8.592 5.984 1.00 88.31 91 VAL A O 1
ATOM 700 N N . ALA A 1 92 ? -7.190 -7.556 4.143 1.00 87.06 92 ALA A N 1
ATOM 701 C CA . ALA A 1 92 ? -6.478 -6.489 4.836 1.00 87.06 92 ALA A CA 1
ATOM 702 C C . ALA A 1 92 ? -6.651 -5.141 4.126 1.00 87.06 92 ALA A C 1
ATOM 704 O O . ALA A 1 92 ? -6.806 -5.081 2.901 1.00 87.06 92 ALA A O 1
ATOM 705 N N . LEU A 1 93 ? -6.594 -4.073 4.914 1.00 87.50 93 LEU A N 1
ATOM 706 C CA . LEU A 1 93 ? -6.597 -2.682 4.486 1.00 87.50 93 LEU A CA 1
ATOM 707 C C . LEU A 1 93 ? -5.344 -2.004 5.044 1.00 87.50 93 LEU A C 1
ATOM 709 O O . LEU A 1 93 ? -5.037 -2.153 6.224 1.00 87.50 93 LEU A O 1
ATOM 713 N N . ALA A 1 94 ? -4.650 -1.239 4.211 1.00 85.88 94 ALA A N 1
ATOM 714 C CA . ALA A 1 94 ? -3.647 -0.284 4.655 1.00 85.88 94 ALA A CA 1
ATOM 715 C C . ALA A 1 94 ? -4.163 1.117 4.337 1.00 85.88 94 ALA A C 1
ATOM 717 O O . ALA A 1 94 ? -4.508 1.412 3.191 1.00 85.88 94 ALA A O 1
ATOM 718 N N . VAL A 1 95 ? -4.275 1.953 5.361 1.00 89.44 95 VAL A N 1
ATOM 719 C CA . VAL A 1 95 ? -4.815 3.305 5.241 1.00 89.44 95 VAL A CA 1
ATOM 720 C C . VAL A 1 95 ? -3.701 4.300 5.482 1.00 89.44 95 VAL A C 1
ATOM 722 O O . VAL A 1 95 ? -2.940 4.146 6.432 1.00 89.44 95 VAL A O 1
ATOM 725 N N . PHE A 1 96 ? -3.633 5.317 4.631 1.00 86.75 96 PHE A N 1
ATOM 726 C CA . PHE A 1 96 ? -2.623 6.363 4.649 1.00 86.75 96 PHE A CA 1
ATOM 727 C C . PHE A 1 96 ? -3.310 7.726 4.635 1.00 86.75 96 PHE A C 1
ATOM 729 O O . PHE A 1 96 ? -4.227 7.950 3.844 1.00 86.75 96 PHE A O 1
ATOM 736 N N . VAL A 1 97 ? -2.863 8.648 5.478 1.00 89.69 97 VAL A N 1
ATOM 737 C CA . VAL A 1 97 ? -3.339 10.036 5.484 1.00 89.69 97 VAL A CA 1
ATOM 738 C C . VAL A 1 97 ? -2.122 10.950 5.470 1.00 89.69 97 VAL A C 1
ATOM 740 O O . VAL A 1 97 ? -1.213 10.781 6.274 1.00 89.69 97 VAL A O 1
ATOM 743 N N . SER A 1 98 ? -2.096 11.900 4.541 1.00 85.88 98 SER A N 1
ATOM 744 C CA . SER A 1 98 ? -1.096 12.972 4.498 1.00 85.88 98 SER A CA 1
ATOM 745 C C . SER A 1 98 ? -1.652 14.224 5.175 1.00 85.88 98 SER A C 1
ATOM 747 O O . SER A 1 98 ? -2.867 14.437 5.159 1.00 85.88 98 SER A O 1
ATOM 749 N N . SER A 1 99 ? -0.778 15.048 5.751 1.00 82.69 99 SER A N 1
ATOM 750 C CA . SER A 1 99 ? -1.144 16.340 6.344 1.00 82.69 99 SER A CA 1
ATOM 751 C C . SER A 1 99 ? -1.742 17.309 5.319 1.00 82.69 99 SER A C 1
ATOM 753 O O . SER A 1 99 ? -2.614 18.106 5.663 1.00 82.69 99 SER A O 1
ATOM 755 N N . GLU A 1 100 ? -1.360 17.173 4.049 1.00 78.31 100 GLU A N 1
ATOM 756 C CA . GLU A 1 100 ? -1.876 17.947 2.912 1.00 78.31 100 GLU A CA 1
ATOM 757 C C . GLU A 1 100 ? -3.126 17.304 2.274 1.00 78.31 100 GLU A C 1
ATOM 759 O O . GLU A 1 100 ? -3.817 17.912 1.455 1.00 78.31 100 GLU A O 1
ATOM 764 N N . GLY A 1 101 ? -3.429 16.052 2.632 1.00 68.38 101 GLY A N 1
ATOM 765 C CA . GLY A 1 101 ? -4.459 15.239 1.996 1.00 68.38 101 GLY A CA 1
ATOM 766 C C . GLY A 1 101 ? -5.880 15.536 2.484 1.00 68.38 101 GLY A C 1
ATOM 767 O O . GLY A 1 101 ? -6.192 15.461 3.680 1.00 68.38 101 GLY A O 1
ATOM 768 N N . VAL A 1 102 ? -6.786 15.777 1.530 1.00 67.81 102 VAL A N 1
ATOM 769 C CA . VAL A 1 102 ? -8.233 15.878 1.796 1.00 67.81 102 VAL A CA 1
ATOM 770 C C . VAL A 1 102 ? -8.823 14.503 2.138 1.00 67.81 102 VAL A C 1
ATOM 772 O O . VAL A 1 102 ? -9.614 14.396 3.075 1.00 67.81 102 VAL A O 1
ATOM 775 N N . ASP A 1 103 ? -8.363 13.448 1.457 1.00 72.62 103 ASP A N 1
ATOM 776 C CA . ASP A 1 103 ? -8.875 12.080 1.584 1.00 72.62 103 ASP A CA 1
ATOM 777 C C . ASP A 1 103 ? -7.826 11.095 2.117 1.00 72.62 103 ASP A C 1
ATOM 779 O O . ASP A 1 103 ? -6.617 11.295 1.984 1.00 72.62 103 ASP A O 1
ATOM 783 N N . ALA A 1 104 ? -8.302 9.998 2.712 1.00 81.62 104 ALA A N 1
ATOM 784 C CA . ALA A 1 104 ? -7.455 8.864 3.065 1.00 81.62 104 ALA A CA 1
ATOM 785 C C . ALA A 1 104 ? -7.171 7.994 1.831 1.00 81.62 104 ALA A C 1
ATOM 787 O O . ALA A 1 104 ? -8.093 7.559 1.137 1.00 81.62 104 ALA A O 1
ATOM 788 N N . GLY A 1 105 ? -5.896 7.689 1.590 1.00 84.25 105 GLY A N 1
ATOM 789 C CA . GLY A 1 105 ? -5.482 6.663 0.639 1.00 84.25 105 GLY A CA 1
ATOM 790 C C . GLY A 1 105 ? -5.694 5.276 1.239 1.00 84.25 105 GLY A C 1
ATOM 791 O O . GLY A 1 105 ? -5.317 5.040 2.384 1.00 84.25 105 GLY A O 1
ATOM 792 N N . ILE A 1 106 ? -6.294 4.356 0.482 1.00 85.50 106 ILE A N 1
ATOM 793 C CA . ILE A 1 106 ? -6.607 3.004 0.962 1.00 85.50 106 ILE A CA 1
ATOM 794 C C . ILE A 1 106 ? -6.060 1.976 -0.018 1.00 85.50 106 ILE A C 1
ATOM 796 O O . ILE A 1 106 ? -6.530 1.865 -1.151 1.00 85.50 106 ILE A O 1
ATOM 800 N N . ASP A 1 107 ? -5.089 1.195 0.442 1.00 79.06 107 ASP A N 1
ATOM 801 C CA . ASP A 1 107 ? -4.624 0.005 -0.252 1.00 79.06 107 ASP A CA 1
ATOM 802 C C . ASP A 1 107 ? -5.375 -1.218 0.272 1.00 79.06 107 ASP A C 1
ATOM 804 O O . ASP A 1 107 ? -5.466 -1.470 1.473 1.00 79.06 107 ASP A O 1
ATOM 808 N N . MET A 1 108 ? -5.914 -2.000 -0.657 1.00 83.44 108 MET A N 1
ATOM 809 C CA . MET A 1 108 ? -6.696 -3.192 -0.354 1.00 83.44 108 MET A CA 1
ATOM 810 C C . MET A 1 108 ? -5.915 -4.439 -0.734 1.00 83.44 108 MET A C 1
ATOM 812 O O . MET A 1 108 ? -5.450 -4.579 -1.870 1.00 83.44 108 MET A O 1
ATOM 816 N N . ASN A 1 109 ? -5.848 -5.392 0.185 1.00 78.50 109 ASN A N 1
ATOM 817 C CA . ASN A 1 109 ? -5.351 -6.721 -0.106 1.00 78.50 109 ASN A CA 1
ATOM 818 C C . ASN A 1 109 ? -6.512 -7.718 -0.155 1.00 78.50 109 ASN A C 1
ATOM 820 O O . ASN A 1 109 ? -7.160 -7.976 0.857 1.00 78.50 109 ASN A O 1
ATOM 824 N N . PHE A 1 110 ? -6.753 -8.299 -1.329 1.00 79.12 110 PHE A N 1
ATOM 825 C CA . PHE A 1 110 ? -7.729 -9.376 -1.510 1.00 79.12 110 PHE A CA 1
ATOM 826 C C . PHE A 1 110 ? -7.076 -10.757 -1.532 1.00 79.12 110 PHE A C 1
ATOM 828 O O . PHE A 1 110 ? -7.693 -11.719 -1.082 1.00 79.12 110 PHE A O 1
ATOM 835 N N . ASP A 1 111 ? -5.853 -10.840 -2.062 1.00 67.69 111 ASP A N 1
ATOM 836 C CA . ASP A 1 111 ? -5.342 -12.073 -2.669 1.00 67.69 111 ASP A CA 1
ATOM 837 C C . ASP A 1 111 ? -3.953 -12.461 -2.144 1.00 67.69 111 ASP A C 1
ATOM 839 O O . ASP A 1 111 ? -3.574 -13.636 -2.157 1.00 67.69 111 ASP A O 1
ATOM 843 N N . ARG A 1 112 ? -3.169 -11.487 -1.660 1.00 62.22 112 ARG A N 1
ATOM 844 C CA . ARG A 1 112 ? -1.865 -11.778 -1.061 1.00 62.22 112 ARG A CA 1
ATOM 845 C C . ARG A 1 112 ? -2.113 -12.391 0.301 1.00 62.22 112 ARG A C 1
ATOM 847 O O . ARG A 1 112 ? -2.896 -11.849 1.081 1.00 62.22 112 ARG A O 1
ATOM 854 N N . ARG A 1 113 ? -1.424 -13.492 0.599 1.00 57.16 113 ARG A N 1
ATOM 855 C CA . ARG A 1 113 ? -1.485 -14.071 1.936 1.00 57.16 113 ARG A CA 1
ATOM 856 C C . ARG A 1 113 ? -1.067 -13.005 2.927 1.00 57.16 113 ARG A C 1
ATOM 858 O O . ARG A 1 113 ? 0.039 -12.473 2.835 1.00 57.16 113 ARG A O 1
ATOM 865 N N . VAL A 1 114 ? -1.972 -12.682 3.837 1.00 56.12 114 VAL A N 1
ATOM 866 C CA . VAL A 1 114 ? -1.622 -11.846 4.972 1.00 56.12 114 VAL A CA 1
ATOM 867 C C . VAL A 1 114 ? -0.692 -12.703 5.819 1.00 56.12 114 VAL A C 1
ATOM 869 O O . VAL A 1 114 ? -1.095 -13.754 6.318 1.00 56.12 114 VAL A O 1
ATOM 872 N N . ILE A 1 115 ? 0.584 -12.327 5.877 1.00 47.06 115 ILE A N 1
ATOM 873 C CA . ILE A 1 115 ? 1.510 -12.935 6.826 1.00 47.06 115 ILE A CA 1
ATOM 874 C C . ILE A 1 115 ? 1.108 -12.358 8.176 1.00 47.06 115 ILE A C 1
ATOM 876 O O . ILE A 1 115 ? 1.503 -11.255 8.525 1.00 47.06 115 ILE A O 1
ATOM 880 N N . LEU A 1 116 ? 0.256 -13.090 8.881 1.00 48.34 116 LEU A N 1
ATOM 881 C CA . LEU A 1 116 ? -0.014 -12.871 10.290 1.00 48.34 116 LEU A CA 1
ATOM 882 C C . LEU A 1 116 ? 1.041 -13.694 11.015 1.00 48.34 116 LEU A C 1
ATOM 884 O O . LEU A 1 116 ? 0.883 -14.900 11.208 1.00 48.34 116 LEU A O 1
ATOM 888 N N . ASP A 1 117 ? 2.196 -13.079 11.255 1.00 35.50 117 ASP A N 1
ATOM 889 C CA . ASP A 1 117 ? 3.194 -13.693 12.121 1.00 35.50 117 ASP A CA 1
ATOM 890 C C . ASP A 1 117 ? 2.756 -13.580 13.588 1.00 35.50 117 ASP A C 1
ATOM 892 O O . ASP A 1 117 ? 1.648 -13.122 13.885 1.00 35.50 117 ASP A O 1
ATOM 896 N N . THR A 1 118 ? 3.648 -13.948 14.508 1.00 34.38 118 THR A N 1
ATOM 897 C CA . THR A 1 118 ? 3.411 -13.897 15.961 1.00 34.38 118 THR A CA 1
ATOM 898 C C . THR A 1 118 ? 3.034 -12.524 16.517 1.00 34.38 118 THR A C 1
ATOM 900 O O . THR A 1 118 ? 2.865 -12.393 17.719 1.00 34.38 118 THR A O 1
ATOM 9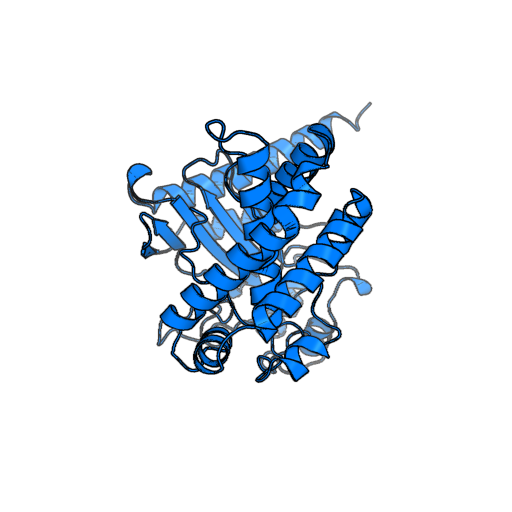03 N N . THR A 1 119 ? 2.909 -11.503 15.672 1.00 32.94 119 THR A N 1
ATOM 904 C CA . THR A 1 119 ? 2.489 -10.146 16.006 1.00 32.94 119 THR A CA 1
ATOM 905 C C . THR A 1 119 ? 1.551 -9.503 15.008 1.00 32.94 119 THR A C 1
ATOM 907 O O . THR A 1 119 ? 1.358 -8.298 15.107 1.00 32.94 119 THR A O 1
ATOM 910 N N . GLY A 1 120 ? 1.000 -10.253 14.050 1.00 41.00 120 GLY A N 1
ATOM 911 C CA . GLY A 1 120 ? -0.014 -9.805 13.090 1.00 41.00 120 GLY A CA 1
ATOM 912 C C . GLY A 1 120 ? 0.366 -8.670 12.121 1.00 41.00 120 GLY A C 1
ATOM 913 O O . GLY A 1 120 ? -0.394 -8.411 11.192 1.00 41.00 120 GLY A O 1
ATOM 914 N N . ALA A 1 121 ? 1.521 -8.012 12.261 1.00 30.62 121 ALA A N 1
ATOM 915 C CA . ALA A 1 121 ? 1.981 -6.974 11.335 1.00 30.62 121 ALA A CA 1
ATOM 916 C C . ALA A 1 121 ? 2.478 -7.592 10.015 1.00 30.62 121 ALA A C 1
ATOM 918 O O . ALA A 1 121 ? 3.035 -8.695 10.032 1.00 30.62 121 ALA A O 1
ATOM 919 N N . PRO A 1 122 ? 2.417 -6.887 8.867 1.00 39.62 122 PRO A N 1
ATOM 920 C CA . PRO A 1 122 ? 3.348 -7.199 7.793 1.00 39.62 122 PRO A CA 1
ATOM 921 C C . PRO A 1 122 ? 4.773 -7.066 8.346 1.00 39.62 122 PRO A C 1
ATOM 923 O O . PRO A 1 122 ? 5.085 -6.130 9.082 1.00 39.62 122 PRO A O 1
ATOM 926 N N . ALA A 1 123 ? 5.616 -8.043 8.002 1.00 39.22 123 ALA A N 1
ATOM 927 C CA . ALA A 1 123 ? 6.864 -8.442 8.671 1.00 39.22 123 ALA A CA 1
ATOM 928 C C . ALA A 1 123 ? 7.958 -7.364 8.887 1.00 39.22 123 ALA A C 1
ATOM 930 O O . ALA A 1 123 ? 9.066 -7.691 9.302 1.00 39.22 123 ALA A O 1
ATOM 931 N N . TYR A 1 124 ? 7.693 -6.092 8.601 1.00 38.50 124 TYR A N 1
ATOM 932 C CA . TYR A 1 124 ? 8.664 -5.006 8.645 1.00 38.50 124 TYR A CA 1
ATOM 933 C C . TYR A 1 124 ? 8.552 -4.114 9.899 1.00 38.50 124 TYR A C 1
ATOM 935 O O . TYR A 1 124 ? 9.497 -3.377 10.164 1.00 38.50 124 TYR A O 1
ATOM 943 N N . ASN A 1 125 ? 7.462 -4.182 10.687 1.00 36.41 125 ASN A N 1
ATOM 944 C CA . ASN A 1 125 ? 7.197 -3.240 11.798 1.00 36.41 125 ASN A CA 1
ATOM 945 C C . ASN A 1 125 ? 6.729 -3.907 13.115 1.00 36.41 125 ASN A C 1
ATOM 947 O O . ASN A 1 125 ? 5.737 -3.485 13.709 1.00 36.41 125 ASN A O 1
ATOM 951 N N . ARG A 1 126 ? 7.424 -4.940 13.612 1.00 44.34 126 ARG A N 1
ATOM 952 C CA . ARG A 1 126 ? 7.112 -5.531 14.929 1.00 44.34 126 ARG A CA 1
ATOM 953 C C . ARG A 1 126 ? 7.724 -4.711 16.085 1.00 44.34 126 ARG A C 1
ATOM 955 O O . ARG A 1 126 ? 8.948 -4.577 16.132 1.00 44.34 126 ARG A O 1
ATOM 962 N N . PRO A 1 127 ? 6.938 -4.285 17.096 1.00 39.19 127 PRO A N 1
ATOM 963 C CA . PRO A 1 127 ? 7.456 -4.039 18.440 1.00 39.19 127 PRO A CA 1
ATOM 964 C C . PRO A 1 127 ? 7.847 -5.382 19.080 1.00 39.19 127 PRO A C 1
ATOM 966 O O . PRO A 1 127 ? 7.047 -6.322 19.107 1.00 39.19 127 PRO A O 1
ATOM 969 N N . LEU A 1 128 ? 9.081 -5.505 19.578 1.00 37.09 128 LEU A N 1
ATOM 970 C CA . LEU A 1 128 ? 9.552 -6.707 20.282 1.00 37.09 128 LEU A CA 1
ATOM 971 C C . LEU A 1 128 ? 8.555 -7.111 21.392 1.00 37.09 128 LEU A C 1
ATOM 973 O O . LEU A 1 128 ? 8.329 -6.335 22.315 1.00 37.09 128 LEU A O 1
ATOM 977 N N . GLY A 1 129 ? 7.976 -8.321 21.304 1.00 41.56 129 GLY A N 1
ATOM 978 C CA . GLY A 1 129 ? 7.183 -8.930 22.388 1.00 41.56 129 GLY A CA 1
ATOM 979 C C . GLY A 1 129 ? 5.656 -9.054 22.229 1.00 41.56 129 GLY A C 1
ATOM 980 O O . GLY A 1 129 ? 5.043 -9.603 23.136 1.00 41.56 129 GLY A O 1
ATOM 981 N N . ALA A 1 130 ? 5.018 -8.611 21.135 1.00 50.44 130 ALA A N 1
ATOM 982 C CA . ALA A 1 130 ? 3.561 -8.805 20.975 1.00 50.44 130 ALA A CA 1
ATOM 983 C C . ALA A 1 130 ? 3.157 -10.293 20.785 1.00 50.44 130 ALA A C 1
ATOM 985 O O . ALA A 1 130 ? 3.972 -11.093 20.313 1.00 50.44 130 ALA A O 1
ATOM 986 N N . GLU A 1 131 ? 1.933 -10.636 21.205 1.00 49.47 131 GLU A N 1
ATOM 987 C CA . GLU A 1 131 ? 1.342 -11.986 21.203 1.00 49.47 131 GLU A CA 1
ATOM 988 C C . GLU A 1 131 ? 0.726 -12.350 19.838 1.00 49.47 131 GLU A C 1
ATOM 990 O O . GLU A 1 131 ? 0.258 -11.484 19.093 1.00 49.47 131 GLU A O 1
ATOM 995 N N . GLU A 1 132 ? 0.740 -13.644 19.505 1.00 59.94 132 GLU A N 1
ATOM 996 C CA . GLU A 1 132 ? 0.354 -14.169 18.194 1.00 59.94 132 GLU A CA 1
ATOM 997 C C . GLU A 1 132 ? -1.159 -14.318 18.048 1.00 59.94 132 GLU A C 1
ATOM 999 O O . GLU A 1 132 ? -1.754 -15.213 18.642 1.00 59.94 132 GLU A O 1
ATOM 1004 N N . VAL A 1 133 ? -1.773 -13.510 17.181 1.00 64.88 133 VAL A N 1
ATOM 1005 C CA . VAL A 1 133 ? -3.180 -13.679 16.798 1.00 64.88 133 VAL A CA 1
ATOM 1006 C C . VAL A 1 133 ? -3.249 -14.199 15.360 1.00 64.88 133 VAL A C 1
ATOM 1008 O O . VAL A 1 133 ? -3.090 -13.444 14.399 1.00 64.88 133 VAL A O 1
ATOM 1011 N N . ARG A 1 134 ? -3.472 -15.510 15.206 1.00 71.62 134 ARG A N 1
ATOM 1012 C CA . ARG A 1 134 ? -3.649 -16.171 13.902 1.00 71.62 134 ARG A CA 1
ATOM 1013 C C . ARG A 1 134 ? -5.097 -16.623 13.708 1.00 71.62 134 ARG A C 1
ATOM 1015 O O . ARG A 1 134 ? -5.597 -17.341 14.572 1.00 71.62 134 ARG A O 1
ATOM 1022 N N . PRO A 1 135 ? -5.722 -16.326 12.555 1.00 82.19 135 PRO A N 1
ATOM 1023 C CA . PRO A 1 135 ? -7.004 -16.901 12.207 1.00 82.19 135 PRO A CA 1
ATOM 1024 C C . PRO A 1 135 ? -6.873 -18.412 12.047 1.00 82.19 135 PRO A C 1
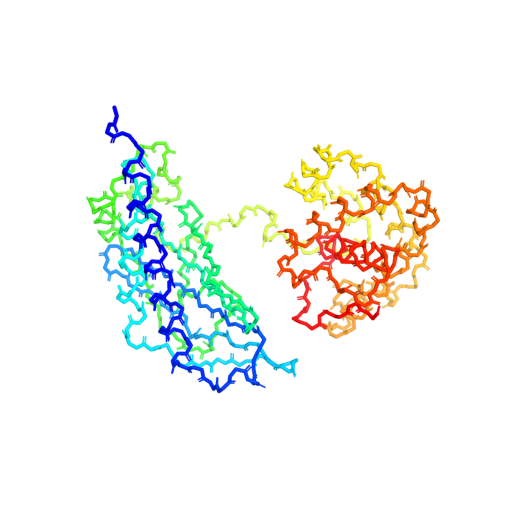ATOM 1026 O O . PRO A 1 135 ? -6.013 -18.928 11.322 1.00 82.19 135 PRO A O 1
ATOM 1029 N N . THR A 1 136 ? -7.754 -19.115 12.731 1.00 86.31 136 THR A N 1
ATOM 1030 C CA . THR A 1 136 ? -7.985 -20.548 12.626 1.00 86.31 136 THR A CA 1
ATOM 1031 C C . THR A 1 136 ? -8.606 -20.902 11.276 1.00 86.31 136 THR A C 1
ATOM 1033 O O . THR A 1 136 ? -9.138 -20.056 10.552 1.00 86.31 136 THR A O 1
ATOM 1036 N N . ARG A 1 137 ? -8.578 -22.192 10.924 1.00 89.31 137 ARG A N 1
ATOM 1037 C CA . ARG A 1 137 ? -9.279 -22.701 9.736 1.00 89.31 137 ARG A CA 1
ATOM 1038 C C . ARG A 1 137 ? -10.765 -22.330 9.750 1.00 89.31 137 ARG A C 1
ATOM 1040 O O . ARG A 1 137 ? -11.285 -21.934 8.712 1.00 89.31 137 ARG A O 1
ATOM 1047 N N . ASP A 1 138 ? -11.420 -22.417 10.904 1.00 91.81 138 ASP A N 1
ATOM 1048 C CA . ASP A 1 138 ? -12.850 -22.119 11.039 1.00 91.81 138 ASP A CA 1
ATOM 1049 C C . ASP A 1 138 ? -13.147 -20.632 10.806 1.00 91.81 138 ASP A C 1
ATOM 1051 O O . ASP A 1 138 ? -14.168 -20.289 10.214 1.00 91.81 138 ASP A O 1
ATOM 1055 N N . GLU A 1 139 ? -12.236 -19.735 11.186 1.00 91.25 139 GLU A N 1
ATOM 1056 C CA . GLU A 1 139 ? -12.351 -18.305 10.879 1.00 91.25 139 GLU A CA 1
ATOM 1057 C C . GLU A 1 139 ? -12.155 -18.033 9.382 1.00 91.25 139 GLU A C 1
ATOM 1059 O O . GLU A 1 139 ? -12.901 -17.254 8.791 1.00 91.25 139 GLU A O 1
ATOM 1064 N N . TRP A 1 140 ? -11.231 -18.734 8.722 1.00 90.38 140 TRP A N 1
ATOM 1065 C CA . TRP A 1 140 ? -11.090 -18.671 7.264 1.00 90.38 140 TRP A CA 1
ATOM 1066 C C . TRP A 1 140 ? -12.310 -19.223 6.512 1.00 90.38 140 TRP A C 1
ATOM 1068 O O . TRP A 1 140 ? -12.647 -18.701 5.449 1.00 90.38 140 TRP A O 1
ATOM 1078 N N . VAL A 1 141 ? -12.973 -20.256 7.042 1.00 93.81 141 VAL A N 1
ATOM 1079 C CA . VAL A 1 141 ? -14.252 -20.764 6.513 1.00 93.81 141 VAL A CA 1
ATOM 1080 C C . VAL A 1 141 ? -15.341 -19.711 6.701 1.00 93.81 141 VAL A C 1
ATOM 1082 O O . VAL A 1 141 ? -15.982 -19.318 5.727 1.00 93.81 141 VAL A O 1
ATOM 1085 N N . ARG A 1 142 ? -15.490 -19.182 7.920 1.00 95.19 142 ARG A N 1
ATOM 1086 C CA . ARG A 1 142 ? -16.484 -18.150 8.238 1.00 95.19 142 ARG A CA 1
ATOM 1087 C C . ARG A 1 142 ? -16.308 -16.893 7.387 1.00 95.19 142 ARG A C 1
ATOM 1089 O O . ARG A 1 142 ? -17.290 -16.279 6.986 1.00 95.19 142 ARG A O 1
ATOM 1096 N N . GLU A 1 143 ? -15.073 -16.500 7.091 1.00 94.19 143 GLU A N 1
ATOM 1097 C CA . GLU A 1 143 ? -14.793 -15.362 6.213 1.00 94.19 143 GLU A CA 1
ATOM 1098 C C . GLU A 1 143 ? -15.376 -15.569 4.804 1.00 94.19 143 GLU A C 1
ATOM 1100 O O . GLU A 1 143 ? -15.948 -14.632 4.251 1.00 94.19 143 GLU A O 1
ATOM 1105 N N . LEU A 1 144 ? -15.303 -16.782 4.241 1.00 94.06 144 LEU A N 1
ATOM 1106 C CA . LEU A 1 144 ? -15.927 -17.094 2.948 1.00 94.06 144 LEU A CA 1
ATOM 1107 C C . LEU A 1 144 ? -17.454 -17.177 3.029 1.00 94.06 144 LEU A C 1
ATOM 1109 O O . LEU A 1 144 ? -18.124 -16.839 2.058 1.00 94.06 144 LEU A O 1
ATOM 1113 N N . GLU A 1 145 ? -18.013 -17.596 4.164 1.00 94.81 145 GLU A N 1
ATOM 1114 C CA . GLU A 1 145 ? -19.465 -17.587 4.381 1.00 94.81 145 GLU A CA 1
ATOM 1115 C C . GLU A 1 145 ? -20.013 -16.154 4.454 1.00 94.81 145 GLU A C 1
ATOM 1117 O O . GLU A 1 145 ? -21.042 -15.844 3.853 1.00 94.81 145 GLU A O 1
ATOM 1122 N N . LEU A 1 146 ? -19.310 -15.262 5.161 1.00 94.69 146 LEU A N 1
ATOM 1123 C CA . LEU A 1 146 ? -19.680 -13.850 5.302 1.00 94.69 146 LEU A CA 1
ATOM 1124 C C . LEU A 1 146 ? -19.423 -13.047 4.023 1.00 94.69 146 LEU A C 1
ATOM 1126 O O . LEU A 1 146 ? -20.181 -12.130 3.693 1.00 94.69 146 LEU A O 1
ATOM 1130 N N . HIS A 1 147 ? -18.344 -13.370 3.312 1.00 95.19 147 HIS A N 1
ATOM 1131 C CA . HIS A 1 147 ? -17.894 -12.665 2.120 1.00 95.19 147 HIS A CA 1
ATOM 1132 C C . HIS A 1 147 ? -17.553 -13.654 0.997 1.00 95.19 147 HIS A C 1
ATOM 1134 O O . HIS A 1 147 ? -16.368 -13.879 0.722 1.00 95.19 147 HIS A O 1
ATOM 1140 N N . PRO A 1 148 ? -18.581 -14.215 0.325 1.00 94.69 148 PRO A N 1
ATOM 1141 C CA . PRO A 1 148 ? -18.394 -15.210 -0.721 1.00 94.69 148 PRO A CA 1
ATOM 1142 C C . PRO A 1 148 ? -17.465 -14.738 -1.836 1.00 94.69 148 PRO A C 1
ATOM 1144 O O . PRO A 1 148 ? -17.443 -13.563 -2.208 1.00 94.69 148 PRO A O 1
ATOM 1147 N N . ARG A 1 149 ? -16.701 -15.690 -2.371 1.00 93.62 149 ARG A N 1
ATOM 1148 C CA . ARG A 1 149 ? -15.776 -15.506 -3.488 1.00 93.62 149 ARG A CA 1
ATOM 1149 C C . ARG A 1 149 ? -16.007 -16.599 -4.516 1.00 93.62 149 ARG A C 1
ATOM 1151 O O . ARG A 1 149 ? -16.239 -17.750 -4.141 1.00 93.62 149 ARG A O 1
ATOM 1158 N N . SER A 1 150 ? -15.859 -16.266 -5.790 1.00 92.19 150 SER A N 1
ATOM 1159 C CA . SER A 1 150 ? -15.760 -17.277 -6.841 1.00 92.19 150 SER A CA 1
ATOM 1160 C C . SER A 1 150 ? -14.527 -18.155 -6.613 1.00 92.19 150 SER A C 1
ATOM 1162 O O . SER A 1 150 ? -13.512 -17.707 -6.073 1.00 92.19 150 SER A O 1
ATOM 1164 N N . ALA A 1 151 ? -14.610 -19.433 -6.985 1.00 89.75 151 ALA A N 1
ATOM 1165 C CA . ALA A 1 151 ? -13.578 -20.422 -6.659 1.00 89.75 151 ALA A CA 1
ATOM 1166 C C . ALA A 1 151 ? -12.184 -20.054 -7.213 1.00 89.75 151 ALA A C 1
ATOM 1168 O O . ALA A 1 151 ? -11.165 -20.303 -6.562 1.00 89.75 151 ALA A O 1
ATOM 1169 N N . ASP A 1 152 ? -12.142 -19.412 -8.381 1.00 87.00 152 ASP A N 1
ATOM 1170 C CA . ASP A 1 152 ? -10.941 -18.886 -9.039 1.00 87.00 152 ASP A CA 1
ATOM 1171 C C . ASP A 1 152 ? -10.358 -17.644 -8.336 1.00 87.00 152 ASP A C 1
ATOM 1173 O O . ASP A 1 152 ? -9.174 -17.343 -8.482 1.00 87.00 152 ASP A O 1
ATOM 1177 N N . ARG A 1 153 ? -11.163 -16.948 -7.525 1.00 86.75 153 ARG A N 1
ATOM 1178 C CA . ARG A 1 153 ? -10.771 -15.784 -6.711 1.00 86.75 153 ARG A CA 1
ATOM 1179 C C . ARG A 1 153 ? -10.319 -16.141 -5.297 1.00 86.75 153 ARG A C 1
ATOM 1181 O O . ARG A 1 153 ? -9.860 -15.260 -4.569 1.00 86.75 153 ARG A O 1
ATOM 1188 N N . VAL A 1 154 ? -10.437 -17.403 -4.886 1.00 88.25 154 VAL A N 1
ATOM 1189 C CA . VAL A 1 154 ? -9.840 -17.890 -3.635 1.00 88.25 154 VAL A CA 1
ATOM 1190 C C . VAL A 1 154 ? -8.382 -18.257 -3.922 1.00 88.25 154 VAL A C 1
ATOM 1192 O O . VAL A 1 154 ? -8.157 -19.180 -4.705 1.00 88.25 154 VAL A O 1
ATOM 1195 N N . PRO A 1 155 ? -7.381 -17.582 -3.328 1.00 80.44 155 PRO A N 1
ATOM 1196 C CA . PRO A 1 155 ? -5.975 -17.895 -3.577 1.00 80.44 155 PRO A CA 1
ATOM 1197 C C . PRO A 1 155 ? -5.590 -19.310 -3.124 1.00 80.44 155 PRO A C 1
ATOM 1199 O O . PRO A 1 155 ? -6.120 -19.814 -2.132 1.00 80.44 155 PRO A O 1
ATOM 1202 N N . ASP A 1 156 ? -4.601 -19.919 -3.783 1.00 81.00 156 ASP A N 1
ATOM 1203 C CA . ASP A 1 156 ? -4.158 -21.296 -3.501 1.00 81.00 156 ASP A CA 1
ATOM 1204 C C . ASP A 1 156 ? -3.753 -21.511 -2.037 1.00 81.00 156 ASP A C 1
ATOM 1206 O O . ASP A 1 156 ? -4.077 -22.537 -1.439 1.00 81.00 156 ASP A O 1
ATOM 1210 N N . TRP A 1 157 ? -3.103 -20.518 -1.422 1.00 78.38 157 TRP A N 1
ATOM 1211 C CA . TRP A 1 157 ? -2.717 -20.583 -0.012 1.00 78.38 157 TRP A CA 1
ATOM 1212 C C . TRP A 1 157 ? -3.930 -20.669 0.923 1.00 78.38 157 TRP A C 1
ATOM 1214 O O . TRP A 1 157 ? -3.867 -21.356 1.938 1.00 78.38 157 TRP A O 1
ATOM 1224 N N . TRP A 1 158 ? -5.042 -20.012 0.583 1.00 86.00 158 TRP A N 1
ATOM 1225 C CA . TRP A 1 158 ? -6.268 -20.064 1.376 1.00 86.00 158 TRP A CA 1
ATOM 1226 C C . TRP A 1 158 ? -6.953 -21.411 1.159 1.00 86.00 158 TRP A C 1
ATOM 1228 O O . TRP A 1 158 ? -7.304 -22.075 2.130 1.00 86.00 158 TRP A O 1
ATOM 1238 N N . ARG A 1 159 ? -7.038 -21.896 -0.090 1.00 87.25 159 ARG A N 1
ATOM 1239 C CA . ARG A 1 159 ? -7.555 -23.249 -0.372 1.00 87.25 159 ARG A CA 1
ATOM 1240 C C . ARG A 1 159 ? -6.778 -24.329 0.388 1.00 87.25 159 ARG A C 1
ATOM 1242 O O . ARG A 1 159 ? -7.394 -25.254 0.908 1.00 87.25 159 ARG A O 1
ATOM 1249 N N . SER A 1 160 ? -5.458 -24.178 0.512 1.00 84.06 160 SER A N 1
ATOM 1250 C CA . SER A 1 160 ? -4.612 -25.067 1.317 1.00 84.06 160 SER A CA 1
ATOM 1251 C C . SER A 1 160 ? -5.025 -25.078 2.795 1.00 84.06 160 SER A C 1
ATOM 1253 O O . SER A 1 160 ? -5.2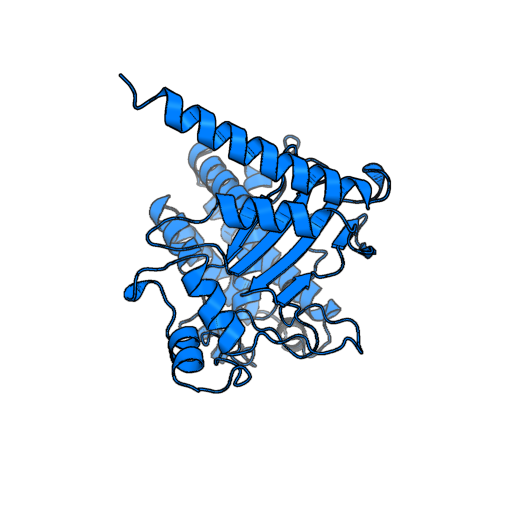55 -26.150 3.349 1.00 84.06 160 SER A O 1
ATOM 1255 N N . ILE A 1 161 ? -5.233 -23.908 3.413 1.00 84.75 161 ILE A N 1
ATOM 1256 C CA . ILE A 1 161 ? -5.738 -23.801 4.798 1.00 84.75 161 ILE A CA 1
ATOM 1257 C C . ILE A 1 161 ? -7.094 -24.507 4.943 1.00 84.75 161 ILE A C 1
ATOM 1259 O O . ILE A 1 161 ? -7.313 -25.282 5.876 1.00 84.75 161 ILE A O 1
ATOM 1263 N N . LEU A 1 162 ? -8.008 -24.287 3.993 1.00 87.56 162 LEU A N 1
ATOM 1264 C CA . LEU A 1 162 ? -9.332 -24.918 4.007 1.00 87.56 162 LEU A CA 1
ATOM 1265 C C . LEU A 1 162 ? -9.254 -26.442 3.866 1.00 87.56 162 LEU A C 1
ATOM 1267 O O . LEU A 1 162 ? -10.095 -27.139 4.434 1.00 87.56 162 LEU A O 1
ATOM 1271 N N . ALA A 1 163 ? -8.240 -26.966 3.177 1.00 88.56 163 ALA A N 1
ATOM 1272 C CA . ALA A 1 163 ? -7.969 -28.396 3.048 1.00 88.56 163 ALA A CA 1
ATOM 1273 C C . ALA A 1 163 ? -7.284 -29.015 4.287 1.00 88.56 163 ALA A C 1
ATOM 1275 O O . ALA A 1 163 ? -6.990 -30.207 4.283 1.00 88.56 163 ALA A O 1
ATOM 1276 N N . GLY A 1 164 ? -7.049 -28.238 5.352 1.00 81.94 164 GLY A N 1
ATOM 1277 C CA . GLY A 1 164 ? -6.344 -28.693 6.556 1.00 81.94 164 GLY A CA 1
ATOM 1278 C C . GLY A 1 164 ? -4.827 -28.506 6.493 1.00 81.94 164 GLY A C 1
ATOM 1279 O O . GLY A 1 164 ? -4.115 -29.033 7.344 1.00 81.94 164 GLY A O 1
ATOM 1280 N N . GLY A 1 165 ? -4.332 -27.762 5.500 1.00 74.06 165 GLY A N 1
ATOM 1281 C CA . GLY A 1 165 ? -2.964 -27.264 5.478 1.00 74.06 165 GLY A CA 1
ATOM 1282 C C . GLY A 1 165 ? -2.701 -26.297 6.633 1.00 74.06 165 GLY A C 1
ATOM 1283 O O . GLY A 1 165 ? -3.611 -25.665 7.172 1.00 74.06 165 GLY A O 1
ATOM 1284 N N . ASP A 1 166 ? -1.435 -26.191 7.020 1.00 66.75 166 ASP A N 1
ATOM 1285 C CA . ASP A 1 166 ? -1.016 -25.350 8.134 1.00 66.75 166 ASP A CA 1
ATOM 1286 C C . ASP A 1 166 ? -1.231 -23.854 7.825 1.00 66.75 166 ASP A C 1
ATOM 1288 O O . ASP A 1 166 ? -0.829 -23.327 6.781 1.00 66.75 166 ASP A O 1
ATOM 1292 N N . THR A 1 167 ? -1.858 -23.147 8.768 1.00 61.00 167 THR A N 1
ATOM 1293 C CA . THR A 1 167 ? -2.040 -21.691 8.711 1.00 61.00 167 THR A CA 1
ATOM 1294 C C . THR A 1 167 ? -0.703 -20.951 8.820 1.00 61.00 167 THR A C 1
ATOM 1296 O O . THR A 1 167 ? -0.596 -19.815 8.351 1.00 61.00 167 THR A O 1
ATOM 1299 N N . GLY A 1 168 ? 0.328 -21.604 9.369 1.00 53.16 168 GLY A N 1
ATOM 1300 C CA . GLY A 1 168 ? 1.625 -21.042 9.737 1.00 53.16 168 GLY A CA 1
ATOM 1301 C C . GLY A 1 168 ? 2.775 -21.214 8.748 1.00 53.16 168 GLY A C 1
ATOM 1302 O O . GLY A 1 168 ? 3.789 -20.530 8.900 1.00 53.16 168 GLY A O 1
ATOM 1303 N N . THR A 1 169 ? 2.669 -22.061 7.721 1.00 46.03 169 THR A N 1
ATOM 1304 C CA . THR A 1 169 ? 3.794 -22.243 6.791 1.00 46.03 169 THR A CA 1
ATOM 1305 C C . THR A 1 169 ? 3.889 -21.011 5.916 1.00 46.03 169 THR A C 1
ATOM 1307 O O . THR A 1 169 ? 3.092 -20.866 4.993 1.00 46.03 169 THR A O 1
ATOM 1310 N N . ARG A 1 170 ? 4.815 -20.097 6.238 1.00 44.81 170 ARG A N 1
ATOM 1311 C CA . ARG A 1 170 ? 5.144 -18.898 5.455 1.00 44.81 170 ARG A CA 1
ATOM 1312 C C . ARG A 1 170 ? 5.052 -19.278 3.973 1.00 44.81 170 ARG A C 1
ATOM 1314 O O . ARG A 1 170 ? 5.753 -20.205 3.564 1.00 44.81 170 ARG A O 1
ATOM 1321 N N . PRO A 1 171 ? 4.180 -18.652 3.163 1.00 39.62 171 PRO A N 1
ATOM 1322 C CA . PRO A 1 171 ? 4.336 -18.826 1.733 1.00 39.62 171 PRO A CA 1
ATOM 1323 C C . PRO A 1 171 ? 5.760 -18.343 1.461 1.00 39.62 171 PRO A C 1
ATOM 1325 O O . PRO A 1 171 ? 6.186 -17.344 2.056 1.00 39.62 171 PRO A O 1
ATOM 1328 N N . GLN A 1 172 ? 6.517 -19.038 0.615 1.00 36.78 172 GLN A N 1
ATOM 1329 C CA . GLN A 1 172 ? 7.611 -18.338 -0.039 1.00 36.78 172 GLN A CA 1
ATOM 1330 C C . GLN A 1 172 ? 6.966 -17.067 -0.585 1.00 36.78 172 GLN A C 1
ATOM 1332 O O . GLN A 1 172 ? 5.996 -17.131 -1.349 1.00 36.78 172 GLN A O 1
ATOM 1337 N N . LEU A 1 173 ? 7.382 -15.914 -0.043 1.00 35.50 173 LEU A N 1
ATOM 1338 C CA . LEU A 1 173 ? 7.058 -14.648 -0.671 1.00 35.50 173 LEU A CA 1
ATOM 1339 C C . LEU A 1 173 ? 7.365 -14.873 -2.151 1.00 35.50 173 LEU A C 1
ATOM 1341 O O . LEU A 1 173 ? 8.376 -15.521 -2.427 1.00 35.50 173 LEU A O 1
ATOM 1345 N N . PRO A 1 174 ? 6.506 -14.425 -3.079 1.00 34.47 174 PRO A N 1
ATOM 1346 C CA . PRO A 1 174 ? 6.859 -14.473 -4.488 1.00 34.47 174 PRO A CA 1
ATOM 1347 C C . PRO A 1 174 ? 8.318 -14.034 -4.621 1.00 34.47 174 PRO A C 1
ATOM 1349 O O . PRO A 1 174 ? 8.641 -13.000 -4.033 1.00 34.47 174 PRO A O 1
ATOM 1352 N N . ASP A 1 175 ? 9.172 -14.834 -5.268 1.00 35.09 175 ASP A N 1
ATOM 1353 C CA . ASP A 1 175 ? 10.640 -14.785 -5.119 1.00 35.09 175 ASP A CA 1
ATOM 1354 C C . ASP A 1 175 ? 11.202 -13.351 -5.025 1.00 35.09 175 ASP A C 1
ATOM 1356 O O . ASP A 1 175 ? 11.981 -13.020 -4.137 1.00 35.09 175 ASP A O 1
ATOM 1360 N N . TRP A 1 176 ? 10.630 -12.434 -5.812 1.00 37.34 176 TRP A N 1
ATOM 1361 C CA . TRP A 1 176 ? 10.901 -10.995 -5.830 1.00 37.34 176 TRP A CA 1
ATOM 1362 C C . TRP A 1 176 ? 10.764 -10.197 -4.509 1.00 37.34 176 TRP A C 1
ATOM 1364 O O . TRP A 1 176 ? 11.081 -9.008 -4.516 1.00 37.34 176 TRP A O 1
ATOM 1374 N N . PHE A 1 177 ? 10.274 -10.767 -3.401 1.00 32.25 177 PHE A N 1
ATOM 1375 C CA . PHE A 1 177 ? 10.193 -10.109 -2.079 1.00 32.25 177 PHE A CA 1
ATOM 1376 C C . PHE A 1 177 ? 11.103 -10.737 -1.007 1.00 32.25 177 PHE A C 1
ATOM 1378 O O . PHE A 1 177 ? 11.134 -10.242 0.122 1.00 32.25 177 PHE A O 1
ATOM 1385 N N . GLY A 1 178 ? 11.796 -11.832 -1.326 1.00 36.25 178 GLY A N 1
ATOM 1386 C CA . GLY A 1 178 ? 12.573 -12.612 -0.359 1.00 36.25 178 GLY A CA 1
ATOM 1387 C C . GLY A 1 178 ? 13.863 -13.221 -0.899 1.00 36.25 178 GLY A C 1
ATOM 1388 O O . GLY A 1 178 ? 14.537 -13.921 -0.145 1.00 36.25 178 GLY A O 1
ATOM 1389 N N . ASP A 1 179 ? 14.215 -12.969 -2.159 1.00 38.38 179 ASP A N 1
ATOM 1390 C CA . ASP A 1 179 ? 15.535 -13.327 -2.661 1.00 38.38 179 ASP A CA 1
ATOM 1391 C C . ASP A 1 179 ? 16.628 -12.618 -1.848 1.00 38.38 179 ASP A C 1
ATOM 1393 O O . ASP A 1 179 ? 16.459 -11.452 -1.463 1.00 38.38 179 ASP A O 1
ATOM 1397 N N . PRO A 1 180 ? 17.754 -13.299 -1.574 1.00 44.12 180 PRO A N 1
ATOM 1398 C CA . PRO A 1 180 ? 18.913 -12.638 -1.002 1.00 44.12 180 PRO A CA 1
ATOM 1399 C C . PRO A 1 180 ? 19.298 -11.449 -1.889 1.00 44.12 180 PRO A C 1
ATOM 1401 O O . PRO A 1 180 ? 19.268 -11.540 -3.116 1.00 44.12 180 PRO A O 1
ATOM 1404 N N . MET A 1 181 ? 19.631 -10.319 -1.258 1.00 48.91 181 MET A N 1
ATOM 1405 C CA . MET A 1 181 ? 20.210 -9.182 -1.971 1.00 48.91 181 MET A CA 1
ATOM 1406 C C . MET A 1 181 ? 21.385 -9.676 -2.820 1.00 48.91 181 MET A C 1
ATOM 1408 O O . MET A 1 181 ? 22.201 -10.437 -2.282 1.00 48.91 181 MET A O 1
ATOM 1412 N N . PRO A 1 182 ? 21.506 -9.226 -4.082 1.00 54.53 182 PRO A N 1
ATOM 1413 C CA . PRO A 1 182 ? 22.685 -9.538 -4.862 1.00 54.53 182 PRO A CA 1
ATOM 1414 C C . PRO A 1 182 ? 23.913 -9.067 -4.088 1.00 54.53 182 PRO A C 1
ATOM 1416 O O . PRO A 1 182 ? 23.947 -7.953 -3.562 1.00 54.53 182 PRO A O 1
ATOM 1419 N N . GLN A 1 183 ? 24.897 -9.947 -3.958 1.00 60.75 183 GLN A N 1
ATOM 1420 C CA . GLN A 1 183 ? 26.109 -9.692 -3.187 1.00 60.75 183 GLN A CA 1
ATOM 1421 C C . GLN A 1 183 ? 27.215 -9.086 -4.056 1.00 60.75 183 GLN A C 1
ATOM 1423 O O . GLN A 1 183 ? 28.303 -8.785 -3.561 1.00 60.75 183 GLN A O 1
ATOM 1428 N N . SER A 1 184 ? 26.975 -8.915 -5.353 1.00 61.97 184 SER A N 1
ATOM 1429 C CA . SER A 1 184 ? 27.938 -8.343 -6.284 1.00 61.97 184 SER A CA 1
ATOM 1430 C C . SER A 1 184 ? 27.252 -7.584 -7.417 1.00 61.97 184 SER A C 1
ATOM 1432 O O . SER A 1 184 ? 26.057 -7.739 -7.678 1.00 61.97 184 SER A O 1
ATOM 1434 N N . LEU A 1 185 ? 28.041 -6.762 -8.113 1.00 62.09 185 LEU A N 1
ATOM 1435 C CA . LEU A 1 185 ? 27.599 -6.053 -9.311 1.00 62.09 185 LEU A CA 1
ATOM 1436 C C . LEU A 1 185 ? 27.227 -7.026 -10.440 1.00 62.09 185 LEU A C 1
ATOM 1438 O O . LEU A 1 185 ? 26.240 -6.799 -11.126 1.00 62.09 185 LEU A O 1
ATOM 1442 N N . GLU A 1 186 ? 27.962 -8.131 -10.584 1.00 65.44 186 GLU A N 1
ATOM 1443 C CA . GLU A 1 186 ? 27.706 -9.175 -11.585 1.00 65.44 186 GLU A CA 1
ATOM 1444 C C . GLU A 1 186 ? 26.366 -9.894 -11.340 1.00 65.44 186 GLU A C 1
ATOM 1446 O O . GLU A 1 186 ? 25.594 -10.133 -12.270 1.00 65.44 186 GLU A O 1
ATOM 1451 N N . GLU A 1 187 ? 26.038 -10.180 -10.076 1.00 60.62 187 GLU A N 1
ATOM 1452 C CA . GLU A 1 187 ? 24.747 -10.761 -9.686 1.00 60.62 187 GLU A CA 1
ATOM 1453 C C . GLU A 1 187 ? 23.602 -9.759 -9.895 1.00 60.62 187 GLU A C 1
ATOM 1455 O O . GLU A 1 187 ? 22.531 -10.112 -10.391 1.00 60.62 187 GLU A O 1
ATOM 1460 N N . ALA A 1 188 ? 23.846 -8.480 -9.590 1.00 57.81 188 ALA A N 1
ATOM 1461 C CA . ALA A 1 188 ? 22.889 -7.419 -9.863 1.00 57.81 188 ALA A CA 1
ATOM 1462 C C . ALA A 1 188 ? 22.654 -7.242 -11.372 1.00 57.81 188 ALA A C 1
ATOM 1464 O O . ALA A 1 188 ? 21.509 -7.051 -11.770 1.00 57.81 188 ALA A O 1
ATOM 1465 N N . GLU A 1 189 ? 23.699 -7.314 -12.207 1.00 59.56 189 GLU A N 1
ATOM 1466 C CA . GLU A 1 189 ? 23.672 -7.176 -13.674 1.00 59.56 189 GLU A CA 1
ATOM 1467 C C . GLU A 1 189 ? 22.951 -8.326 -14.377 1.00 59.56 189 GLU A C 1
ATOM 1469 O O . GLU A 1 189 ? 22.117 -8.082 -15.250 1.00 59.56 189 GLU A O 1
ATOM 1474 N N . SER A 1 190 ? 23.232 -9.560 -13.961 1.00 56.28 190 SER A N 1
ATOM 1475 C CA . SER A 1 190 ? 22.673 -10.788 -14.540 1.00 56.28 190 SER A CA 1
ATOM 1476 C C . SER A 1 190 ? 21.261 -11.123 -14.055 1.00 56.28 190 SER A C 1
ATOM 1478 O O . SER A 1 190 ? 20.622 -12.022 -14.604 1.00 56.28 190 SER A O 1
ATOM 1480 N N . SER A 1 191 ? 20.746 -10.402 -13.055 1.00 52.75 191 SER A N 1
ATOM 1481 C CA . SER A 1 191 ? 19.407 -10.631 -12.521 1.00 52.75 191 SER A CA 1
ATOM 1482 C C . SER A 1 191 ? 18.322 -10.267 -13.550 1.00 52.75 191 SER A C 1
ATOM 1484 O O . SER A 1 191 ? 18.145 -9.088 -13.872 1.00 52.75 191 SER A O 1
ATOM 1486 N N . PRO A 1 192 ? 17.501 -11.232 -14.017 1.00 46.06 192 PRO A N 1
ATOM 1487 C CA . PRO A 1 192 ? 16.395 -10.970 -14.943 1.00 46.06 192 PRO A CA 1
ATOM 1488 C C . PRO A 1 192 ? 15.226 -10.203 -14.290 1.00 46.06 192 PRO A C 1
ATOM 1490 O O . PRO A 1 192 ? 14.179 -10.020 -14.905 1.00 46.06 192 PRO A O 1
ATOM 1493 N N . ARG A 1 193 ? 15.362 -9.790 -13.020 1.00 50.69 193 ARG A N 1
ATOM 1494 C CA . ARG A 1 193 ? 14.280 -9.285 -12.153 1.00 50.69 193 ARG A CA 1
ATOM 1495 C C . ARG A 1 193 ? 14.279 -7.763 -11.969 1.00 50.69 193 ARG A C 1
ATOM 1497 O O . ARG A 1 193 ? 13.520 -7.254 -11.143 1.00 50.69 193 ARG A O 1
ATOM 1504 N N . VAL A 1 194 ? 15.134 -7.033 -12.683 1.00 46.56 194 VAL A N 1
ATOM 1505 C CA . VAL A 1 194 ? 15.463 -5.655 -12.297 1.00 46.56 194 VAL A CA 1
ATOM 1506 C C . VAL A 1 194 ? 14.406 -4.628 -12.649 1.00 46.56 194 VAL A C 1
ATOM 1508 O O . VAL A 1 194 ? 14.223 -3.673 -11.892 1.00 46.56 194 VAL A O 1
ATOM 1511 N N . ILE A 1 195 ? 13.718 -4.763 -13.768 1.00 45.66 195 ILE A N 1
ATOM 1512 C CA . ILE A 1 195 ? 12.920 -3.644 -14.233 1.00 45.66 195 ILE A CA 1
ATOM 1513 C C . ILE A 1 195 ? 11.483 -3.856 -13.762 1.00 45.66 195 ILE A C 1
ATOM 1515 O O . ILE A 1 195 ? 10.898 -4.924 -13.914 1.00 45.66 195 ILE A O 1
ATOM 1519 N N . LEU A 1 196 ? 10.959 -2.882 -13.011 1.00 50.75 196 LEU A N 1
ATOM 1520 C CA . LEU A 1 196 ? 9.645 -2.938 -12.371 1.00 50.75 196 LEU A CA 1
ATOM 1521 C C . LEU A 1 196 ? 8.575 -3.263 -13.440 1.00 50.75 196 LEU A C 1
ATOM 1523 O O . LEU A 1 196 ? 8.179 -2.35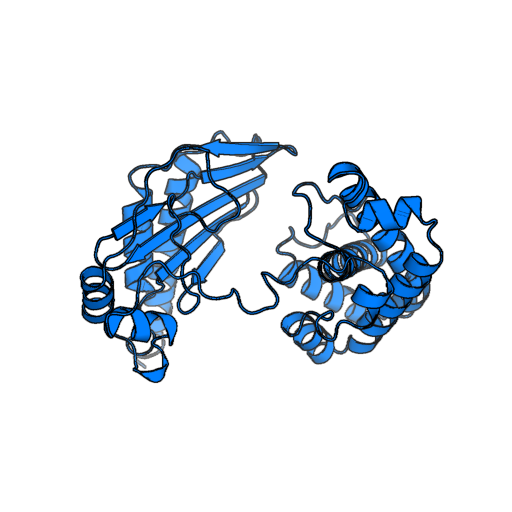6 -14.169 1.00 50.75 196 LEU A O 1
ATOM 1527 N N . PRO A 1 197 ? 7.967 -4.467 -13.485 1.00 51.84 197 PRO A N 1
ATOM 1528 C CA . PRO A 1 197 ? 7.125 -4.830 -14.627 1.00 51.84 197 PRO A CA 1
ATOM 1529 C C . PRO A 1 197 ? 5.855 -3.983 -14.733 1.00 51.84 197 PRO A C 1
ATOM 1531 O O . PRO A 1 197 ? 5.237 -3.919 -15.781 1.00 51.84 197 PRO A O 1
ATOM 1534 N N . LYS A 1 198 ? 5.393 -3.361 -13.640 1.00 48.81 198 LYS A N 1
ATOM 1535 C CA . LYS A 1 198 ? 4.256 -2.417 -13.665 1.00 48.81 198 LYS A CA 1
ATOM 1536 C C . LYS A 1 198 ? 4.648 -1.004 -14.099 1.00 48.81 198 LYS A C 1
ATOM 1538 O O . LYS A 1 198 ? 3.773 -0.220 -14.435 1.00 48.81 198 LYS A O 1
ATOM 1543 N N . PHE A 1 199 ? 5.926 -0.685 -13.999 1.00 52.28 199 PHE A N 1
ATOM 1544 C CA . PHE A 1 199 ? 6.495 0.636 -14.192 1.00 52.28 199 PHE A CA 1
ATOM 1545 C C . PHE A 1 199 ? 7.073 0.775 -15.596 1.00 52.28 199 PHE A C 1
ATOM 1547 O O . PHE A 1 199 ? 6.741 1.750 -16.246 1.00 52.28 199 PHE A O 1
ATOM 1554 N N . GLU A 1 200 ? 7.797 -0.238 -16.089 1.00 57.22 200 GLU A N 1
ATOM 1555 C CA . GLU A 1 200 ? 8.052 -0.454 -17.522 1.00 57.22 200 GLU A CA 1
ATOM 1556 C C . GLU A 1 200 ? 6.746 -0.380 -18.281 1.00 57.22 200 GLU A C 1
ATOM 1558 O O . GLU A 1 200 ? 6.557 0.532 -19.058 1.00 57.22 200 GLU A O 1
ATOM 1563 N N . ARG A 1 201 ? 5.760 -1.212 -17.930 1.00 61.19 201 ARG A N 1
ATOM 1564 C CA . ARG A 1 201 ? 4.455 -1.172 -18.601 1.00 61.19 201 ARG A CA 1
ATOM 1565 C C . ARG A 1 201 ? 3.738 0.171 -18.502 1.00 61.19 201 ARG A C 1
ATOM 1567 O O . ARG A 1 201 ? 2.861 0.428 -19.318 1.00 61.19 201 ARG A O 1
ATOM 1574 N N . LEU A 1 202 ? 4.031 0.999 -17.495 1.00 54.91 202 LEU A N 1
ATOM 1575 C CA . LEU A 1 202 ? 3.490 2.355 -17.445 1.00 54.91 202 LEU A CA 1
ATOM 1576 C C . LEU A 1 202 ? 4.281 3.259 -18.393 1.00 54.91 202 LEU A C 1
ATOM 1578 O O . LEU A 1 202 ? 3.680 3.893 -19.239 1.00 54.91 202 LEU A O 1
ATOM 1582 N N . LEU A 1 203 ? 5.605 3.286 -18.292 1.00 61.28 203 LEU A N 1
ATOM 1583 C CA . LEU A 1 203 ? 6.465 4.141 -19.101 1.00 61.28 203 LEU A CA 1
ATOM 1584 C C . LEU A 1 203 ? 6.456 3.744 -20.580 1.00 61.28 203 LEU A C 1
ATOM 1586 O O . LEU A 1 203 ? 6.291 4.616 -21.413 1.00 61.28 203 LEU A O 1
ATOM 1590 N N . GLU A 1 204 ? 6.498 2.460 -20.919 1.00 65.38 204 GLU A N 1
ATOM 1591 C CA . GLU A 1 204 ? 6.264 1.913 -22.262 1.00 65.38 204 GLU A CA 1
ATOM 1592 C C . GLU A 1 204 ? 4.912 2.355 -22.824 1.00 65.38 204 GLU A C 1
ATOM 1594 O O . GLU A 1 204 ? 4.827 2.785 -23.971 1.00 65.38 204 GLU A O 1
ATOM 1599 N N . ARG A 1 205 ? 3.845 2.290 -22.015 1.00 65.38 205 ARG A N 1
ATOM 1600 C CA . ARG A 1 205 ? 2.506 2.728 -22.437 1.00 65.38 205 ARG A CA 1
ATOM 1601 C C . ARG A 1 205 ? 2.449 4.230 -22.697 1.00 65.38 205 ARG A C 1
ATOM 1603 O O . ARG A 1 205 ? 1.676 4.660 -23.545 1.00 65.38 205 ARG A O 1
ATOM 1610 N N . GLU A 1 206 ? 3.234 5.006 -21.962 1.00 63.19 206 GLU A N 1
ATOM 1611 C CA . GLU A 1 206 ? 3.335 6.457 -22.118 1.00 63.19 206 GLU A CA 1
ATOM 1612 C C . GLU A 1 206 ? 4.494 6.870 -23.064 1.00 63.19 206 GLU A C 1
ATOM 1614 O O . GLU A 1 206 ? 4.711 8.059 -23.266 1.00 63.19 206 GLU A O 1
ATOM 1619 N N . GLY A 1 207 ? 5.204 5.913 -23.686 1.00 70.69 207 GLY A N 1
ATOM 1620 C CA . GLY A 1 207 ? 6.221 6.156 -24.720 1.00 70.69 207 GLY A CA 1
ATOM 1621 C C . GLY A 1 207 ? 7.657 6.431 -24.243 1.00 70.69 207 GLY A C 1
ATOM 1622 O O . GLY A 1 207 ? 8.454 6.925 -25.030 1.00 70.69 207 GLY A O 1
ATOM 1623 N N . TYR A 1 208 ? 8.007 6.111 -22.995 1.00 72.56 208 TYR A N 1
ATOM 1624 C CA . TYR A 1 208 ? 9.286 6.460 -22.348 1.00 72.56 208 TYR A CA 1
ATOM 1625 C C . TYR A 1 208 ? 10.235 5.269 -22.106 1.00 72.56 208 TYR A C 1
ATOM 1627 O O . TYR A 1 208 ? 11.028 5.294 -21.163 1.00 72.56 208 TYR A O 1
ATOM 1635 N N . ALA A 1 209 ? 10.124 4.189 -22.884 1.00 73.50 209 ALA A N 1
ATOM 1636 C CA . ALA A 1 209 ? 10.940 2.981 -22.687 1.00 73.50 209 ALA A CA 1
ATOM 1637 C C . ALA A 1 209 ? 12.447 3.252 -22.863 1.00 73.50 209 ALA A C 1
ATOM 1639 O O . ALA A 1 209 ? 13.267 2.777 -22.085 1.00 73.50 209 ALA A O 1
ATOM 1640 N N . ASP A 1 210 ? 12.792 4.104 -23.824 1.00 77.75 210 ASP A N 1
ATOM 1641 C CA . ASP A 1 210 ? 14.164 4.506 -24.125 1.00 77.75 210 ASP A CA 1
ATOM 1642 C C . ASP A 1 210 ? 14.846 5.255 -22.969 1.00 77.75 210 ASP A C 1
ATOM 1644 O O . ASP A 1 210 ? 16.020 5.030 -22.701 1.00 77.75 210 ASP A O 1
ATOM 1648 N N . ILE A 1 211 ? 14.113 6.086 -22.222 1.00 75.06 211 ILE A N 1
ATOM 1649 C CA . ILE A 1 211 ? 14.646 6.757 -21.026 1.00 75.06 211 ILE A CA 1
ATOM 1650 C C . ILE A 1 211 ? 14.933 5.762 -19.898 1.00 75.06 211 ILE A C 1
ATOM 1652 O O . ILE A 1 211 ? 15.887 5.946 -19.144 1.00 75.06 211 ILE A O 1
ATOM 1656 N N . VAL A 1 212 ? 14.116 4.715 -19.757 1.00 72.25 212 VAL A N 1
ATOM 1657 C CA . VAL A 1 212 ? 14.373 3.660 -18.766 1.00 72.25 212 VAL A CA 1
ATOM 1658 C C . VAL A 1 212 ? 15.650 2.913 -19.126 1.00 72.25 212 VAL A C 1
ATOM 1660 O O . VAL A 1 212 ? 16.486 2.706 -18.248 1.00 72.25 212 VAL A O 1
ATOM 1663 N N . ASP A 1 213 ? 15.822 2.571 -20.400 1.00 78.50 213 ASP A N 1
ATOM 1664 C CA . ASP A 1 213 ? 17.021 1.899 -20.897 1.00 78.50 213 ASP A CA 1
ATOM 1665 C C . ASP A 1 213 ? 18.273 2.767 -20.713 1.00 78.50 213 ASP A C 1
ATOM 1667 O O . ASP A 1 213 ? 19.267 2.296 -20.154 1.00 78.50 213 ASP A O 1
ATOM 1671 N N . ASP A 1 214 ? 18.204 4.047 -21.093 1.00 81.00 214 ASP A N 1
ATOM 1672 C CA . ASP A 1 214 ? 19.293 5.015 -20.921 1.00 81.00 214 ASP A CA 1
ATOM 1673 C C . ASP A 1 214 ? 19.659 5.175 -19.436 1.00 81.00 214 ASP A C 1
ATOM 1675 O O . ASP A 1 214 ? 20.837 5.170 -19.070 1.00 81.00 214 ASP A O 1
ATOM 1679 N N . LEU A 1 215 ? 18.660 5.251 -18.552 1.00 76.88 215 LEU A N 1
ATOM 1680 C CA . LEU A 1 215 ? 18.882 5.380 -17.115 1.00 76.88 215 LEU A CA 1
ATOM 1681 C C . LEU A 1 215 ? 19.481 4.108 -16.504 1.00 76.88 215 LEU A C 1
ATOM 1683 O O . LEU A 1 215 ? 20.380 4.187 -15.667 1.00 76.88 215 LEU A O 1
ATOM 1687 N N . VAL A 1 216 ? 19.017 2.926 -16.914 1.00 74.00 216 VAL A N 1
ATOM 1688 C CA . VAL A 1 216 ? 19.596 1.646 -16.481 1.00 74.00 216 VAL A CA 1
ATOM 1689 C C . VAL A 1 216 ? 21.048 1.547 -16.944 1.00 74.00 216 VAL A C 1
ATOM 1691 O O . VAL A 1 216 ? 21.916 1.194 -16.143 1.00 74.00 216 VAL A O 1
ATOM 1694 N N . ALA A 1 217 ? 21.333 1.897 -18.200 1.00 78.88 217 ALA A N 1
ATOM 1695 C CA . ALA A 1 217 ? 22.688 1.918 -18.737 1.00 78.88 217 ALA A CA 1
ATOM 1696 C C . ALA A 1 217 ? 23.595 2.887 -17.960 1.00 78.88 217 ALA A C 1
ATOM 1698 O O . ALA A 1 217 ? 24.711 2.509 -17.596 1.00 78.88 217 ALA A O 1
ATOM 1699 N N . ALA A 1 218 ? 23.099 4.084 -17.633 1.00 80.94 218 ALA A N 1
ATOM 1700 C CA . ALA A 1 218 ? 23.816 5.063 -16.823 1.00 80.94 218 ALA A CA 1
ATOM 1701 C C . ALA A 1 218 ? 24.118 4.535 -15.412 1.00 80.94 218 ALA A C 1
ATOM 1703 O O . ALA A 1 218 ? 25.265 4.582 -14.979 1.00 80.94 218 ALA A O 1
ATOM 1704 N N . ILE A 1 219 ? 23.140 3.930 -14.726 1.00 76.94 219 ILE A N 1
ATOM 1705 C CA . ILE A 1 219 ? 23.348 3.309 -13.404 1.00 76.94 219 ILE A CA 1
ATOM 1706 C C . ILE A 1 219 ? 24.462 2.253 -13.461 1.00 76.94 219 ILE A C 1
ATOM 1708 O O . ILE A 1 219 ? 25.294 2.189 -12.558 1.00 76.94 219 ILE A O 1
ATOM 1712 N N . HIS A 1 220 ? 24.506 1.431 -14.513 1.00 76.19 220 HIS A N 1
ATOM 1713 C CA . HIS A 1 220 ? 25.561 0.429 -14.680 1.00 76.19 220 HIS A CA 1
ATOM 1714 C C . HIS A 1 220 ? 26.935 1.028 -14.955 1.00 76.19 220 HIS A C 1
ATOM 1716 O O . HIS A 1 220 ? 27.931 0.516 -14.439 1.00 76.19 220 HIS A O 1
ATOM 1722 N N . ALA A 1 221 ? 26.999 2.059 -15.793 1.00 80.88 221 ALA A N 1
ATOM 1723 C CA . ALA A 1 221 ? 28.245 2.738 -16.111 1.00 80.88 221 ALA A CA 1
ATOM 1724 C C . ALA A 1 221 ? 28.832 3.399 -14.858 1.00 80.88 221 ALA A C 1
ATOM 1726 O O . ALA A 1 221 ? 29.990 3.146 -14.522 1.00 80.88 221 ALA A O 1
ATOM 1727 N N . GLU A 1 222 ? 28.004 4.142 -14.122 1.00 86.88 222 GLU A N 1
ATOM 1728 C CA . GLU A 1 222 ? 28.400 4.803 -12.881 1.00 86.88 222 GLU A CA 1
ATOM 1729 C C . GLU A 1 222 ? 28.809 3.780 -11.817 1.00 86.88 222 GLU A C 1
ATOM 1731 O O . GLU A 1 222 ? 29.897 3.882 -11.260 1.00 86.88 222 GLU A O 1
ATOM 1736 N N . ALA A 1 223 ? 28.020 2.719 -11.600 1.00 79.56 223 ALA A N 1
ATOM 1737 C CA . ALA A 1 223 ? 28.352 1.684 -10.619 1.00 79.56 223 ALA A CA 1
ATOM 1738 C C . ALA A 1 223 ? 29.688 0.979 -10.918 1.00 79.56 223 ALA A C 1
ATOM 1740 O O . ALA A 1 223 ? 30.438 0.675 -9.992 1.00 79.56 223 ALA A O 1
ATOM 1741 N N . ARG A 1 224 ? 30.024 0.741 -12.195 1.00 83.12 224 ARG A N 1
ATOM 1742 C CA . ARG A 1 224 ? 31.317 0.152 -12.595 1.00 83.12 224 ARG A CA 1
ATOM 1743 C C . ARG A 1 224 ? 32.507 1.072 -12.344 1.00 83.12 224 ARG A C 1
ATOM 1745 O O . ARG A 1 224 ? 33.619 0.574 -12.181 1.00 83.12 224 ARG A O 1
ATOM 1752 N N . ALA A 1 225 ? 32.287 2.383 -12.340 1.00 85.62 225 ALA A N 1
ATOM 1753 C CA . ALA A 1 225 ? 33.323 3.372 -12.074 1.00 85.62 225 ALA A CA 1
ATOM 1754 C C . ALA A 1 225 ? 33.579 3.583 -10.570 1.00 85.62 225 ALA A C 1
ATOM 1756 O O . ALA A 1 225 ? 34.601 4.170 -10.206 1.00 85.62 225 ALA A O 1
ATOM 1757 N N . LEU A 1 226 ? 32.691 3.096 -9.693 1.00 84.44 226 LEU A N 1
ATOM 1758 C CA . LEU A 1 226 ? 32.824 3.277 -8.249 1.00 84.44 226 LEU A CA 1
ATOM 1759 C C . LEU A 1 226 ? 33.980 2.449 -7.658 1.00 84.44 226 LEU A C 1
ATOM 1761 O O . LEU A 1 226 ? 34.196 1.293 -8.038 1.00 84.44 226 LEU A O 1
ATOM 1765 N N . PRO A 1 227 ? 34.700 2.986 -6.658 1.00 88.25 227 PRO A N 1
ATOM 1766 C CA . PRO A 1 227 ? 35.652 2.210 -5.879 1.00 88.25 227 PRO A CA 1
ATOM 1767 C C . PRO A 1 227 ? 34.944 1.098 -5.087 1.00 88.25 227 PRO A C 1
ATOM 1769 O O . PRO A 1 227 ? 33.792 1.232 -4.668 1.00 88.25 227 PRO A O 1
ATOM 1772 N N . ALA A 1 228 ? 35.670 0.012 -4.800 1.00 81.44 228 ALA A N 1
ATOM 1773 C CA . ALA A 1 228 ? 35.138 -1.153 -4.084 1.00 81.44 228 ALA A CA 1
ATOM 1774 C C . ALA A 1 228 ? 34.469 -0.798 -2.741 1.00 81.44 228 ALA A C 1
ATOM 1776 O O . ALA A 1 228 ? 33.450 -1.380 -2.386 1.00 81.44 228 ALA A O 1
ATOM 1777 N N . THR A 1 229 ? 34.988 0.205 -2.029 1.00 82.12 229 THR A N 1
ATOM 1778 C CA . THR A 1 229 ? 34.434 0.681 -0.752 1.00 82.12 229 THR A CA 1
ATOM 1779 C C . THR A 1 229 ? 33.046 1.311 -0.886 1.00 82.12 229 THR A C 1
ATOM 1781 O O . THR A 1 229 ? 32.234 1.208 0.035 1.00 82.12 229 THR A O 1
ATOM 1784 N N . GLU A 1 230 ? 32.749 1.956 -2.016 1.00 81.88 230 GLU A N 1
ATOM 1785 C CA . GLU A 1 230 ? 31.424 2.516 -2.296 1.00 81.88 230 GLU A CA 1
ATOM 1786 C C . GLU A 1 230 ? 30.457 1.452 -2.802 1.00 81.88 230 GLU A C 1
ATOM 1788 O O . GLU A 1 230 ? 29.296 1.455 -2.398 1.00 81.88 230 GLU A O 1
ATOM 1793 N N . LEU A 1 231 ? 30.938 0.485 -3.587 1.00 78.81 231 LEU A N 1
ATOM 1794 C CA . LEU A 1 231 ? 30.151 -0.699 -3.932 1.00 78.81 231 LEU A CA 1
ATOM 1795 C C . LEU A 1 231 ? 29.745 -1.471 -2.670 1.00 78.81 231 LEU A C 1
ATOM 1797 O O . LEU A 1 231 ? 28.572 -1.785 -2.485 1.00 78.81 231 LEU A O 1
ATOM 1801 N N . ASP A 1 232 ? 30.678 -1.692 -1.744 1.00 74.62 232 ASP A N 1
ATOM 1802 C CA . ASP A 1 232 ? 30.392 -2.317 -0.452 1.00 74.62 232 ASP A CA 1
ATOM 1803 C C . ASP A 1 232 ? 29.342 -1.536 0.352 1.00 74.62 232 ASP A C 1
ATOM 1805 O O . ASP A 1 232 ? 28.469 -2.136 0.989 1.00 74.62 232 ASP A O 1
ATOM 1809 N N . ALA A 1 233 ? 29.379 -0.200 0.294 1.00 78.25 233 ALA A N 1
ATOM 1810 C CA . ALA A 1 233 ? 28.348 0.635 0.898 1.00 78.25 233 ALA A CA 1
ATOM 1811 C C . ALA A 1 233 ? 26.986 0.420 0.220 1.00 78.25 233 ALA A C 1
ATOM 1813 O O . ALA A 1 233 ? 26.016 0.153 0.925 1.00 78.25 233 ALA A O 1
ATOM 1814 N N . ILE A 1 234 ? 26.910 0.438 -1.116 1.00 75.19 234 ILE A N 1
ATOM 1815 C CA . ILE A 1 234 ? 25.681 0.192 -1.896 1.00 75.19 234 ILE A CA 1
ATOM 1816 C C . ILE A 1 234 ? 25.028 -1.150 -1.533 1.00 75.19 234 ILE A C 1
ATOM 1818 O O . ILE A 1 234 ? 23.805 -1.219 -1.385 1.00 75.19 234 ILE A O 1
ATOM 1822 N N . PHE A 1 235 ? 25.835 -2.192 -1.317 1.00 72.25 235 PHE A N 1
ATOM 1823 C CA . PHE A 1 235 ? 25.375 -3.521 -0.900 1.00 72.25 235 PHE A CA 1
ATOM 1824 C C . PHE A 1 235 ? 25.102 -3.647 0.609 1.00 72.25 235 PHE A C 1
ATOM 1826 O O . PHE A 1 235 ? 24.807 -4.736 1.100 1.00 72.25 235 PHE A O 1
ATOM 1833 N N . GLY A 1 236 ? 25.189 -2.557 1.374 1.00 67.56 236 GLY A N 1
ATOM 1834 C CA . GLY A 1 236 ? 24.850 -2.537 2.799 1.00 67.56 236 GLY A CA 1
ATOM 1835 C C . GLY A 1 236 ? 25.923 -3.098 3.734 1.00 67.56 236 GLY A C 1
ATOM 1836 O O . GLY A 1 236 ? 25.679 -3.200 4.937 1.00 67.56 236 GLY A O 1
ATOM 1837 N N . ARG A 1 237 ? 27.126 -3.414 3.236 1.00 75.06 237 ARG A N 1
ATOM 1838 C CA . ARG A 1 237 ? 28.226 -3.980 4.045 1.00 75.06 237 ARG A CA 1
ATOM 1839 C C . ARG A 1 237 ? 28.801 -2.985 5.052 1.00 75.06 237 ARG A C 1
ATOM 1841 O O . ARG A 1 237 ? 29.315 -3.391 6.088 1.00 75.06 237 ARG A O 1
ATOM 1848 N N . ASN A 1 238 ? 28.637 -1.690 4.783 1.00 74.81 238 ASN A N 1
ATOM 1849 C CA . ASN A 1 238 ? 29.105 -0.593 5.637 1.00 74.81 238 ASN A CA 1
ATOM 1850 C C . ASN A 1 238 ? 27.987 0.014 6.508 1.00 74.81 238 ASN A C 1
ATOM 1852 O O . ASN A 1 238 ? 28.122 1.117 7.035 1.00 74.81 238 ASN A O 1
ATOM 1856 N N . GLY A 1 239 ? 26.868 -0.701 6.660 1.00 70.06 239 GLY A N 1
ATOM 1857 C CA . GLY A 1 239 ? 25.712 -0.252 7.427 1.00 70.06 239 GLY A CA 1
ATOM 1858 C C . GLY A 1 239 ? 24.744 0.631 6.633 1.00 70.06 239 GLY A C 1
ATOM 1859 O O . GLY A 1 239 ? 25.037 1.144 5.553 1.00 70.06 239 GLY A O 1
ATOM 1860 N N . ARG A 1 240 ? 23.543 0.806 7.193 1.00 66.69 240 ARG A N 1
ATOM 1861 C CA . ARG A 1 240 ? 22.387 1.382 6.487 1.00 66.69 240 ARG A CA 1
ATOM 1862 C C . ARG A 1 240 ? 22.571 2.844 6.072 1.00 66.69 240 ARG A C 1
ATOM 1864 O O . ARG A 1 240 ? 22.144 3.225 4.988 1.00 66.69 240 ARG A O 1
ATOM 1871 N N . ALA A 1 241 ? 23.201 3.665 6.911 1.00 67.00 241 ALA A N 1
ATOM 1872 C CA . ALA A 1 241 ? 23.436 5.075 6.592 1.00 67.00 241 ALA A CA 1
ATOM 1873 C C . ALA A 1 241 ? 24.396 5.235 5.398 1.00 67.00 241 ALA A C 1
ATOM 1875 O O . ALA A 1 241 ? 24.108 5.988 4.472 1.00 67.00 241 ALA A O 1
ATOM 1876 N N . ALA A 1 242 ? 25.486 4.459 5.372 1.00 70.88 242 ALA A N 1
ATOM 1877 C CA . ALA A 1 242 ? 26.430 4.448 4.255 1.00 70.88 242 ALA A CA 1
ATOM 1878 C C . ALA A 1 242 ? 25.778 3.925 2.967 1.00 70.88 242 ALA A C 1
ATOM 1880 O O . ALA A 1 242 ? 25.988 4.493 1.898 1.00 70.88 242 ALA A O 1
ATOM 1881 N N . GLN A 1 243 ? 24.937 2.893 3.079 1.00 76.00 243 GLN A N 1
ATOM 1882 C CA . GLN A 1 243 ? 24.154 2.375 1.958 1.00 76.00 243 GLN A CA 1
ATOM 1883 C C . GLN A 1 243 ? 23.243 3.428 1.343 1.00 76.00 243 GLN A C 1
ATOM 1885 O O . GLN A 1 243 ? 23.254 3.622 0.133 1.00 76.00 243 GLN A O 1
ATOM 1890 N N . THR A 1 244 ? 22.500 4.131 2.191 1.00 64.81 244 THR A N 1
ATOM 1891 C CA . THR A 1 244 ? 21.598 5.212 1.788 1.00 64.81 244 THR A CA 1
ATOM 1892 C C . THR A 1 244 ? 22.335 6.263 0.970 1.00 64.81 244 THR A C 1
ATOM 1894 O O . THR A 1 244 ? 21.945 6.578 -0.150 1.00 64.81 244 THR A O 1
ATOM 1897 N N . GLN A 1 245 ? 23.436 6.770 1.525 1.00 73.50 245 GLN A N 1
ATOM 1898 C CA . GLN A 1 245 ? 24.210 7.836 0.907 1.00 73.50 245 GLN A CA 1
ATOM 1899 C C . GLN A 1 245 ? 24.836 7.383 -0.416 1.00 73.50 245 GLN A C 1
ATOM 1901 O O . GLN A 1 245 ? 24.826 8.131 -1.389 1.00 73.50 245 GLN A O 1
ATOM 1906 N N . ALA A 1 246 ? 25.360 6.158 -0.474 1.00 75.50 246 ALA A N 1
ATOM 1907 C CA . ALA A 1 246 ? 25.978 5.631 -1.685 1.00 75.50 246 ALA A CA 1
ATOM 1908 C C . ALA A 1 246 ? 24.945 5.371 -2.798 1.00 75.50 246 ALA A C 1
ATOM 1910 O O . ALA A 1 246 ? 25.199 5.694 -3.956 1.00 75.50 246 ALA A O 1
ATOM 1911 N N . GLN A 1 247 ? 23.756 4.864 -2.454 1.00 76.44 247 GLN A N 1
ATOM 1912 C CA . GLN A 1 247 ? 22.652 4.694 -3.406 1.00 76.44 247 GLN A CA 1
ATOM 1913 C C . GLN A 1 247 ? 22.123 6.037 -3.925 1.00 76.44 247 GLN A C 1
ATOM 1915 O O . GLN A 1 247 ? 21.822 6.147 -5.111 1.00 76.44 247 GLN A O 1
ATOM 1920 N N . GLN A 1 248 ? 22.046 7.060 -3.068 1.00 74.50 248 GLN A N 1
ATOM 1921 C CA . GLN A 1 248 ? 21.655 8.410 -3.474 1.00 74.50 248 GLN A CA 1
ATOM 1922 C C . GLN A 1 248 ? 22.669 9.025 -4.447 1.00 74.50 248 GLN A C 1
ATOM 1924 O O . GLN A 1 248 ? 22.273 9.472 -5.520 1.00 74.50 248 GLN A O 1
ATOM 1929 N N . ARG A 1 249 ? 23.971 8.967 -4.134 1.00 80.69 249 ARG A N 1
ATOM 1930 C CA . ARG A 1 249 ? 25.020 9.472 -5.038 1.00 80.69 249 ARG A CA 1
ATOM 1931 C C . ARG A 1 249 ? 25.002 8.774 -6.394 1.00 80.69 249 ARG A C 1
ATOM 1933 O O . ARG A 1 249 ? 25.152 9.430 -7.418 1.00 80.69 249 ARG A O 1
ATOM 1940 N N . LEU A 1 250 ? 24.782 7.458 -6.411 1.00 80.94 250 LEU A N 1
ATOM 1941 C CA . LEU A 1 250 ? 24.654 6.705 -7.657 1.00 80.94 250 LEU A CA 1
ATOM 1942 C C . LEU A 1 250 ? 23.417 7.139 -8.464 1.00 80.94 250 LEU A C 1
ATOM 1944 O O . LEU A 1 250 ? 23.488 7.236 -9.687 1.00 80.94 250 LEU A O 1
ATOM 1948 N N . ALA A 1 251 ? 22.293 7.422 -7.798 1.00 74.88 251 ALA A N 1
ATOM 1949 C CA . ALA A 1 251 ? 21.076 7.905 -8.453 1.00 74.88 251 ALA A CA 1
ATOM 1950 C C . ALA A 1 251 ? 21.275 9.294 -9.072 1.00 74.88 251 ALA A C 1
ATOM 1952 O O . ALA A 1 251 ? 20.859 9.526 -10.207 1.00 74.88 251 ALA A O 1
ATOM 1953 N N . GLU A 1 252 ? 21.929 10.196 -8.341 1.00 78.19 252 GLU A N 1
ATOM 1954 C CA . GLU A 1 252 ? 22.275 11.543 -8.799 1.00 78.19 252 GLU A CA 1
ATOM 1955 C C . GLU A 1 252 ? 23.237 11.491 -9.991 1.00 78.19 252 GLU A C 1
ATOM 1957 O O . GLU A 1 252 ? 22.955 12.101 -11.020 1.00 78.19 252 GLU A O 1
ATOM 1962 N N . ALA A 1 253 ? 24.308 10.694 -9.906 1.00 81.69 253 ALA A N 1
ATOM 1963 C CA . ALA A 1 253 ? 25.279 10.531 -10.989 1.00 81.69 253 ALA A CA 1
ATOM 1964 C C . ALA A 1 253 ? 24.637 9.962 -12.264 1.00 81.69 253 ALA A C 1
ATOM 1966 O O . ALA A 1 253 ? 24.821 10.507 -13.351 1.00 81.69 253 ALA A O 1
ATOM 1967 N N . ALA A 1 254 ? 23.813 8.917 -12.135 1.00 78.62 254 ALA A N 1
ATOM 1968 C CA . ALA A 1 254 ? 23.115 8.335 -13.278 1.00 78.62 254 ALA A CA 1
ATOM 1969 C C . ALA A 1 254 ? 22.093 9.302 -13.896 1.00 78.62 254 ALA A C 1
ATOM 1971 O O . ALA A 1 254 ? 21.935 9.338 -15.114 1.00 78.62 254 ALA A O 1
ATOM 1972 N N . THR A 1 255 ? 21.415 10.101 -13.066 1.00 76.75 255 THR A N 1
ATOM 1973 C CA . THR A 1 255 ? 20.493 11.143 -13.538 1.00 76.75 255 THR A CA 1
ATOM 1974 C C . THR A 1 255 ? 21.245 12.219 -14.306 1.00 76.75 255 THR A C 1
ATOM 1976 O O . THR A 1 255 ? 20.816 12.596 -15.393 1.00 76.75 255 THR A O 1
ATOM 1979 N N . GLU A 1 256 ? 22.390 12.665 -13.789 1.00 82.19 256 GLU A N 1
ATOM 1980 C CA . GLU A 1 256 ? 23.216 13.667 -14.455 1.00 82.19 256 GLU A CA 1
ATOM 1981 C C . GLU A 1 256 ? 23.776 13.161 -15.788 1.00 82.19 256 GLU A C 1
ATOM 1983 O O . GLU A 1 256 ? 23.766 13.892 -16.778 1.00 82.19 256 GLU A O 1
ATOM 1988 N N . ALA A 1 257 ? 24.161 11.885 -15.861 1.00 83.25 257 ALA A N 1
ATOM 1989 C CA . ALA A 1 257 ? 24.617 11.261 -17.100 1.00 83.25 257 ALA A CA 1
ATOM 1990 C C . ALA A 1 257 ? 23.546 11.275 -18.210 1.00 83.25 257 ALA A C 1
ATOM 1992 O O . ALA A 1 257 ? 23.889 11.386 -19.389 1.00 83.25 257 ALA A O 1
ATOM 1993 N N . ILE A 1 258 ? 22.256 11.212 -17.855 1.00 81.94 258 ILE A N 1
ATOM 1994 C CA . ILE A 1 258 ? 21.151 11.257 -18.827 1.00 81.94 258 ILE A CA 1
ATOM 1995 C C . ILE A 1 258 ? 20.490 12.638 -18.958 1.00 81.94 258 ILE A C 1
ATOM 1997 O O . ILE A 1 258 ? 19.682 12.835 -19.868 1.00 81.94 258 ILE A O 1
ATOM 2001 N N . SER A 1 259 ? 20.859 13.619 -18.124 1.00 76.06 259 SER A N 1
ATOM 2002 C CA . SER A 1 259 ? 20.361 15.004 -18.176 1.00 76.06 259 SER A CA 1
ATOM 2003 C C . SER A 1 259 ? 20.382 15.619 -19.589 1.00 76.06 259 SER A C 1
ATOM 2005 O O . SER A 1 259 ? 19.373 16.217 -19.973 1.00 76.06 259 SER A O 1
ATOM 2007 N N . PRO A 1 260 ? 21.439 15.456 -20.417 1.00 81.69 260 PRO A N 1
ATOM 2008 C CA . PRO A 1 260 ? 21.443 15.986 -21.784 1.00 81.69 260 PRO A CA 1
ATOM 2009 C C . PRO A 1 260 ? 20.328 15.406 -22.664 1.00 81.69 260 PRO A C 1
ATOM 2011 O O . PRO A 1 260 ? 19.694 16.138 -23.416 1.00 81.69 260 PRO A O 1
ATOM 2014 N N . ARG A 1 261 ? 20.034 14.108 -22.526 1.00 78.06 261 ARG A N 1
ATOM 2015 C CA . ARG A 1 261 ? 18.969 13.422 -23.277 1.00 78.06 261 ARG A CA 1
ATOM 2016 C C . ARG A 1 261 ? 17.577 13.826 -22.809 1.00 78.06 261 ARG A C 1
ATOM 2018 O O . ARG A 1 261 ? 16.647 13.897 -23.606 1.00 78.06 261 ARG A O 1
ATOM 2025 N N . LEU A 1 262 ? 17.432 14.116 -21.518 1.00 72.38 262 LEU A N 1
ATOM 2026 C CA . LEU A 1 262 ? 16.197 14.665 -20.961 1.00 72.38 262 LEU A CA 1
ATOM 2027 C C . LEU A 1 262 ? 15.929 16.084 -21.474 1.00 72.38 262 LEU A C 1
ATOM 2029 O O . LEU A 1 262 ? 14.780 16.425 -21.733 1.00 72.38 262 LEU A O 1
ATOM 2033 N N . ALA A 1 263 ? 16.978 16.889 -21.666 1.00 73.69 263 ALA A N 1
ATOM 2034 C CA . ALA A 1 263 ? 16.867 18.248 -22.196 1.00 73.69 263 ALA A CA 1
ATOM 2035 C C . ALA A 1 263 ? 16.447 18.300 -23.680 1.00 73.69 263 ALA A C 1
ATOM 2037 O O . ALA A 1 263 ? 15.935 19.323 -24.129 1.00 73.69 263 ALA A O 1
ATOM 2038 N N . GLU A 1 264 ? 16.623 17.209 -24.433 1.00 78.88 264 GLU A N 1
ATOM 2039 C CA . GLU A 1 264 ? 16.145 17.072 -25.820 1.00 78.88 264 GLU A CA 1
ATOM 2040 C C . GLU A 1 264 ? 14.623 16.852 -25.911 1.00 78.88 264 GLU A C 1
ATOM 2042 O O . GLU A 1 264 ? 14.059 16.898 -27.007 1.00 78.88 264 GLU A O 1
ATOM 2047 N N . ARG A 1 265 ? 13.942 16.606 -24.782 1.00 75.38 265 ARG A N 1
ATOM 2048 C CA . ARG A 1 265 ? 12.500 16.341 -24.748 1.00 75.38 265 ARG A CA 1
ATOM 2049 C C . ARG A 1 265 ? 11.681 17.616 -24.816 1.00 75.38 265 ARG A C 1
ATOM 2051 O O . ARG A 1 265 ? 12.035 18.660 -24.269 1.00 75.38 265 ARG A O 1
ATOM 2058 N N . SER A 1 266 ? 10.524 17.502 -25.454 1.00 72.31 266 SER A N 1
ATOM 2059 C CA . SER A 1 266 ? 9.519 18.555 -25.423 1.00 72.31 266 SER A CA 1
ATOM 2060 C C . SER A 1 266 ? 8.991 18.771 -23.998 1.00 72.31 266 SER A C 1
ATOM 2062 O O . SER A 1 266 ? 8.965 17.859 -23.166 1.00 72.31 266 SER A O 1
ATOM 2064 N N . ALA A 1 267 ? 8.519 19.987 -23.713 1.00 68.06 267 ALA A N 1
ATOM 2065 C CA . ALA A 1 267 ? 7.933 20.322 -22.413 1.00 68.06 267 ALA A CA 1
ATOM 2066 C C . ALA A 1 267 ? 6.722 19.429 -22.064 1.00 68.06 267 ALA A C 1
ATOM 2068 O O . ALA A 1 267 ? 6.520 19.086 -20.898 1.00 68.06 267 ALA A O 1
ATOM 2069 N N . ASP A 1 268 ? 5.952 19.000 -23.070 1.00 67.25 268 ASP A N 1
ATOM 2070 C CA . ASP A 1 268 ? 4.794 18.117 -22.896 1.00 67.25 268 ASP A CA 1
ATOM 2071 C C . ASP A 1 268 ? 5.200 16.694 -22.485 1.00 67.25 268 ASP A C 1
ATOM 2073 O O . ASP A 1 268 ? 4.578 16.101 -21.596 1.00 67.25 268 ASP A O 1
ATOM 2077 N N . GLU A 1 269 ? 6.272 16.160 -23.082 1.00 68.88 269 GLU A N 1
ATOM 2078 C CA . GLU A 1 269 ? 6.847 14.863 -22.710 1.00 68.88 269 GLU A CA 1
ATOM 2079 C C . GLU A 1 269 ? 7.408 14.900 -21.286 1.00 68.88 269 GLU A C 1
ATOM 2081 O O . GLU A 1 269 ? 7.104 14.010 -20.487 1.00 68.88 269 GLU A O 1
ATOM 2086 N N . ALA A 1 270 ? 8.147 15.959 -20.940 1.00 64.12 270 ALA A N 1
ATOM 2087 C CA . ALA A 1 270 ? 8.677 16.172 -19.596 1.00 64.12 270 ALA A CA 1
ATOM 2088 C C . ALA A 1 270 ? 7.551 16.233 -18.549 1.00 64.12 270 ALA A C 1
ATOM 2090 O O . ALA A 1 270 ? 7.590 15.536 -17.532 1.00 64.12 270 ALA A O 1
ATOM 2091 N N . ALA A 1 271 ? 6.491 16.997 -18.825 1.00 63.44 271 ALA A N 1
ATOM 2092 C CA . ALA A 1 271 ? 5.331 17.096 -17.948 1.00 63.44 271 ALA A CA 1
ATOM 2093 C C . ALA A 1 271 ? 4.588 15.751 -17.799 1.00 63.44 271 ALA A C 1
ATOM 2095 O O . ALA A 1 271 ? 4.072 15.441 -16.721 1.00 63.44 271 ALA A O 1
ATOM 2096 N N . GLY A 1 272 ? 4.533 14.930 -18.854 1.00 67.56 272 GLY A N 1
ATOM 2097 C CA . GLY A 1 272 ? 3.976 13.573 -18.806 1.00 67.56 272 GLY A CA 1
ATOM 2098 C C . GLY A 1 272 ? 4.776 12.621 -17.915 1.00 67.56 272 GLY A C 1
ATOM 2099 O O . GLY A 1 272 ? 4.186 11.893 -17.105 1.00 67.56 272 GLY A O 1
ATOM 2100 N N . MET A 1 273 ? 6.107 12.691 -17.978 1.00 66.69 273 MET A N 1
ATOM 2101 C CA . MET A 1 273 ? 6.995 11.936 -17.091 1.00 66.69 273 MET A CA 1
ATOM 2102 C C . MET A 1 273 ? 6.846 12.364 -15.631 1.00 66.69 273 MET A C 1
ATOM 2104 O O . MET A 1 273 ? 6.693 11.505 -14.763 1.00 66.69 273 MET A O 1
ATOM 2108 N N . ILE A 1 274 ? 6.810 13.671 -15.357 1.00 63.22 274 ILE A N 1
ATOM 2109 C CA . ILE A 1 274 ? 6.618 14.225 -14.007 1.00 63.22 274 ILE A CA 1
ATOM 2110 C C . ILE A 1 274 ? 5.288 13.737 -13.416 1.00 63.22 274 ILE A C 1
ATOM 2112 O O . ILE A 1 274 ? 5.254 13.177 -12.320 1.00 63.22 274 ILE A O 1
ATOM 2116 N N . ARG A 1 275 ? 4.180 13.842 -14.164 1.00 65.25 275 ARG A N 1
ATOM 2117 C CA . ARG A 1 275 ? 2.870 13.327 -13.718 1.00 65.25 275 ARG A CA 1
ATOM 2118 C C . ARG A 1 275 ? 2.901 11.824 -13.439 1.00 65.25 275 ARG A C 1
ATOM 2120 O O . ARG A 1 275 ? 2.329 11.368 -12.446 1.00 65.25 275 ARG A O 1
ATOM 2127 N N . SER A 1 276 ? 3.563 11.057 -14.301 1.00 64.12 276 SER A N 1
ATOM 2128 C CA . SER A 1 276 ? 3.721 9.611 -14.129 1.00 64.12 276 SER A CA 1
ATOM 2129 C C . SER A 1 276 ? 4.539 9.283 -12.881 1.00 64.12 276 SER A C 1
ATOM 2131 O O . SER A 1 276 ? 4.147 8.399 -12.117 1.00 64.12 276 SER A O 1
ATOM 2133 N N . TRP A 1 277 ? 5.606 10.043 -12.611 1.00 63.12 277 TRP A N 1
ATOM 2134 C CA . TRP A 1 277 ? 6.376 9.942 -11.376 1.00 63.12 277 TRP A CA 1
ATOM 2135 C C . TRP A 1 277 ? 5.507 10.191 -10.154 1.00 63.12 277 TRP A C 1
ATOM 2137 O O . TRP A 1 277 ? 5.407 9.289 -9.334 1.00 63.12 277 TRP A O 1
ATOM 2147 N N . HIS A 1 278 ? 4.820 11.332 -10.049 1.00 61.19 278 HIS A N 1
ATOM 2148 C CA . HIS A 1 278 ? 3.975 11.639 -8.886 1.00 61.19 278 HIS A CA 1
ATOM 2149 C C . HIS A 1 278 ? 2.899 10.572 -8.650 1.00 61.19 278 HIS A C 1
ATOM 2151 O O . HIS A 1 278 ? 2.670 10.139 -7.519 1.00 61.19 278 HIS A O 1
ATOM 2157 N N . LYS A 1 279 ? 2.297 10.052 -9.728 1.00 61.12 279 LYS A N 1
ATOM 2158 C CA . LYS A 1 279 ? 1.322 8.956 -9.650 1.00 61.12 279 LYS A CA 1
ATOM 2159 C C . LYS A 1 279 ? 1.915 7.669 -9.064 1.00 61.12 279 LYS A C 1
ATOM 2161 O O . LYS A 1 279 ? 1.227 6.945 -8.346 1.00 61.12 279 LYS A O 1
ATOM 2166 N N . ILE A 1 280 ? 3.170 7.360 -9.383 1.00 54.69 280 ILE A N 1
ATOM 2167 C CA . ILE A 1 280 ? 3.871 6.148 -8.932 1.00 54.69 280 ILE A CA 1
ATOM 2168 C C . ILE A 1 280 ? 4.506 6.338 -7.552 1.00 54.69 280 ILE A C 1
ATOM 2170 O O . ILE A 1 280 ? 4.568 5.400 -6.747 1.00 54.69 280 ILE A O 1
ATOM 2174 N N . SER A 1 281 ? 5.040 7.527 -7.295 1.00 51.12 281 SER A N 1
ATOM 2175 C CA . SER A 1 281 ? 5.771 7.845 -6.081 1.00 51.12 281 SER A CA 1
ATOM 2176 C C . SER A 1 281 ? 4.842 8.128 -4.916 1.00 51.12 281 SER A C 1
ATOM 2178 O O . SER A 1 281 ? 5.254 7.910 -3.779 1.00 51.12 281 SER A O 1
ATOM 2180 N N . ARG A 1 282 ? 3.590 8.520 -5.205 1.00 57.06 282 ARG A N 1
ATOM 2181 C CA . ARG A 1 282 ? 2.645 9.076 -4.229 1.00 57.06 282 ARG A CA 1
ATOM 2182 C C . ARG A 1 282 ? 3.223 10.306 -3.514 1.00 57.06 282 ARG A C 1
ATOM 2184 O O . ARG A 1 282 ? 2.790 10.613 -2.410 1.00 57.06 282 ARG A O 1
ATOM 2191 N N . ALA A 1 283 ? 4.216 10.965 -4.116 1.00 52.97 283 ALA A N 1
ATOM 2192 C CA . ALA A 1 283 ? 4.746 12.226 -3.621 1.00 52.97 283 ALA A CA 1
ATOM 2193 C C . ALA A 1 283 ? 3.687 13.326 -3.771 1.00 52.97 283 ALA A C 1
ATOM 2195 O O . ALA A 1 283 ? 2.841 13.239 -4.672 1.00 52.97 283 ALA A O 1
ATOM 2196 N N . SER A 1 284 ? 3.774 14.366 -2.932 1.00 46.72 284 SER A N 1
ATOM 2197 C CA . SER A 1 284 ? 3.089 15.645 -3.161 1.00 46.72 284 SER A CA 1
ATOM 2198 C C . SER A 1 284 ? 3.297 16.068 -4.618 1.00 46.72 284 SER A C 1
ATOM 2200 O O . SER A 1 284 ? 4.297 15.682 -5.231 1.00 46.72 284 SER A O 1
ATOM 2202 N N . GLY A 1 285 ? 2.306 16.741 -5.209 1.00 48.97 285 GLY A N 1
ATOM 2203 C CA . GLY A 1 285 ? 2.315 17.122 -6.626 1.00 48.97 285 GLY A CA 1
ATOM 2204 C C . GLY A 1 285 ? 3.576 17.896 -7.045 1.00 48.97 285 GLY A C 1
ATOM 2205 O O . GLY A 1 285 ? 4.417 18.203 -6.205 1.00 48.97 285 GLY A O 1
ATOM 2206 N N . PRO A 1 286 ? 3.737 18.198 -8.344 1.00 56.56 286 PRO A N 1
ATOM 2207 C CA . PRO A 1 286 ? 4.909 18.929 -8.822 1.00 56.56 286 PRO A CA 1
ATOM 2208 C C . PRO A 1 286 ? 5.113 20.212 -8.013 1.00 56.56 286 PRO A C 1
ATOM 2210 O O . PRO A 1 286 ? 4.154 20.957 -7.807 1.00 56.56 286 PRO A O 1
ATOM 2213 N N . ASP A 1 287 ? 6.346 20.437 -7.554 1.00 58.56 287 ASP A N 1
ATOM 2214 C CA . ASP A 1 287 ? 6.716 21.637 -6.806 1.00 58.56 287 ASP A CA 1
ATOM 2215 C C . ASP A 1 287 ? 6.558 22.860 -7.725 1.00 58.56 287 ASP A C 1
ATOM 2217 O O . ASP A 1 287 ? 7.286 22.959 -8.720 1.00 58.56 287 ASP A O 1
ATOM 2221 N N . PRO A 1 288 ? 5.600 23.765 -7.453 1.00 60.81 288 PRO A N 1
ATOM 2222 C CA . PRO A 1 288 ? 5.307 24.888 -8.336 1.00 60.81 288 PRO A CA 1
ATOM 2223 C C . PRO A 1 288 ? 6.463 25.889 -8.444 1.00 60.81 288 PRO A C 1
ATOM 2225 O O . PRO A 1 288 ? 6.472 26.670 -9.397 1.00 60.81 288 PRO A O 1
ATOM 2228 N N . ASP A 1 289 ? 7.422 25.859 -7.514 1.00 57.78 289 ASP A N 1
ATOM 2229 C CA . ASP A 1 289 ? 8.571 26.765 -7.493 1.00 57.78 289 ASP A CA 1
ATOM 2230 C C . ASP A 1 289 ? 9.740 26.255 -8.356 1.00 57.78 289 ASP A C 1
ATOM 2232 O O . ASP A 1 289 ? 10.667 27.008 -8.667 1.00 57.78 289 ASP A O 1
ATOM 2236 N N . LEU A 1 290 ? 9.693 24.993 -8.797 1.00 57.38 290 LEU A N 1
ATOM 2237 C CA . LEU A 1 290 ? 10.672 24.404 -9.707 1.00 57.38 290 LEU A CA 1
ATOM 2238 C C . LEU A 1 290 ? 10.239 24.550 -11.168 1.00 57.38 290 LEU A C 1
ATOM 2240 O O . LEU A 1 290 ? 9.095 24.272 -11.532 1.00 57.38 290 LEU A O 1
ATOM 2244 N N . ASP A 1 291 ? 11.184 24.900 -12.044 1.00 73.38 291 ASP A N 1
ATOM 2245 C CA . ASP A 1 291 ? 10.946 24.824 -13.484 1.00 73.38 291 ASP A CA 1
ATOM 2246 C C . ASP A 1 291 ? 10.776 23.366 -13.957 1.00 73.38 291 ASP A C 1
ATOM 2248 O O . ASP A 1 291 ? 11.165 22.405 -13.288 1.00 73.38 291 ASP A O 1
ATOM 2252 N N . THR A 1 292 ? 10.190 23.181 -15.141 1.00 65.25 292 THR A N 1
ATOM 2253 C CA . THR A 1 292 ? 9.893 21.851 -15.697 1.00 65.25 292 THR A CA 1
ATOM 2254 C C . THR A 1 292 ? 11.140 20.969 -15.850 1.00 65.25 292 THR A C 1
ATOM 2256 O O . THR A 1 292 ? 11.043 19.753 -15.706 1.00 65.25 292 THR A O 1
ATOM 2259 N N . GLY A 1 293 ? 12.318 21.549 -16.097 1.00 60.06 293 GLY A N 1
ATOM 2260 C CA . GLY A 1 293 ? 13.574 20.803 -16.184 1.00 60.06 293 GLY A CA 1
ATOM 2261 C C . GLY A 1 293 ? 14.080 20.341 -14.814 1.00 60.06 293 GLY A C 1
ATOM 2262 O O . GLY A 1 293 ? 14.556 19.215 -14.672 1.00 60.06 293 GLY A O 1
ATOM 2263 N N . ALA A 1 294 ? 13.950 21.176 -13.784 1.00 63.12 294 ALA A N 1
ATOM 2264 C CA . ALA A 1 294 ? 14.236 20.815 -12.398 1.00 63.12 294 ALA A CA 1
ATOM 2265 C C . ALA A 1 294 ? 13.266 19.738 -11.881 1.00 63.12 294 ALA A C 1
ATOM 2267 O O . ALA A 1 294 ? 13.713 18.717 -11.360 1.00 63.12 294 ALA A O 1
ATOM 2268 N N . GLN A 1 295 ? 11.960 19.882 -12.130 1.00 61.19 295 GLN A N 1
ATOM 2269 C CA . GLN A 1 295 ? 10.962 18.859 -11.796 1.00 61.19 295 GLN A CA 1
ATOM 2270 C C . GLN A 1 295 ? 11.239 17.523 -12.503 1.00 61.19 295 GLN A C 1
ATOM 2272 O O . GLN A 1 295 ? 11.109 16.457 -11.896 1.00 61.19 295 GLN A O 1
ATOM 2277 N N . LEU A 1 296 ? 11.651 17.561 -13.777 1.00 64.19 296 LEU A N 1
ATOM 2278 C CA . LEU A 1 296 ? 11.999 16.359 -14.535 1.00 64.19 296 LEU A CA 1
ATOM 2279 C C . LEU A 1 296 ? 13.224 15.659 -13.937 1.00 64.19 296 LEU A C 1
ATOM 2281 O O . LEU A 1 296 ? 13.206 14.440 -13.782 1.00 64.19 296 LEU A O 1
ATOM 2285 N N . ARG A 1 297 ? 14.257 16.411 -13.542 1.00 61.81 297 ARG A N 1
ATOM 2286 C CA . ARG A 1 297 ? 15.435 15.855 -12.858 1.00 61.81 297 ARG A CA 1
ATOM 2287 C C . ARG A 1 297 ? 15.081 15.223 -11.519 1.00 61.81 297 ARG A C 1
ATOM 2289 O O . ARG A 1 297 ? 15.540 14.121 -11.249 1.00 61.81 297 ARG A O 1
ATOM 2296 N N . VAL A 1 298 ? 14.206 15.846 -10.729 1.00 61.50 298 VAL A N 1
ATOM 2297 C CA . VAL A 1 298 ? 13.719 15.267 -9.465 1.00 61.50 298 VAL A CA 1
ATOM 2298 C C . VAL A 1 298 ? 12.952 13.966 -9.706 1.00 61.50 298 VAL A C 1
ATOM 2300 O O . VAL A 1 298 ? 13.175 12.969 -9.015 1.00 61.50 298 VAL A O 1
ATOM 2303 N N . ALA A 1 299 ? 12.076 13.946 -10.715 1.00 63.31 299 ALA A N 1
ATOM 2304 C CA . ALA A 1 299 ? 11.343 12.747 -11.102 1.00 63.31 299 ALA A CA 1
ATOM 2305 C C . ALA A 1 299 ? 12.291 11.618 -11.534 1.00 63.31 299 ALA A C 1
ATOM 2307 O O . ALA A 1 299 ? 12.151 10.483 -11.075 1.00 63.31 299 ALA A O 1
ATOM 2308 N N . VAL A 1 300 ? 13.289 11.935 -12.360 1.00 66.50 300 VAL A N 1
ATOM 2309 C CA . VAL A 1 300 ? 14.285 10.976 -12.847 1.00 66.50 300 VAL A CA 1
ATOM 2310 C C . VAL A 1 300 ? 15.228 10.498 -11.748 1.00 66.50 300 VAL A C 1
ATOM 2312 O O . VAL A 1 300 ? 15.457 9.297 -11.664 1.00 66.50 300 VAL A O 1
ATOM 2315 N N . ALA A 1 301 ? 15.680 11.361 -10.842 1.00 63.12 301 ALA A N 1
ATOM 2316 C CA . ALA A 1 301 ? 16.470 10.961 -9.678 1.00 63.12 301 ALA A CA 1
ATOM 2317 C C . ALA A 1 301 ? 15.683 10.017 -8.760 1.00 63.12 301 ALA A C 1
ATOM 2319 O O . ALA A 1 301 ? 16.197 8.993 -8.303 1.00 63.12 301 ALA A O 1
ATOM 2320 N N . GLY A 1 302 ? 14.395 10.300 -8.554 1.00 61.81 302 GLY A N 1
ATOM 2321 C CA . GLY A 1 302 ? 13.491 9.402 -7.845 1.00 61.81 302 GLY A CA 1
ATOM 2322 C C . GLY A 1 302 ? 13.287 8.057 -8.559 1.00 61.81 302 GLY A C 1
ATOM 2323 O O . GLY A 1 302 ? 13.224 7.006 -7.907 1.00 61.81 302 GLY A O 1
ATOM 2324 N N . PHE A 1 303 ? 13.222 8.062 -9.894 1.00 67.69 303 PHE A N 1
ATOM 2325 C CA . PHE A 1 303 ? 13.165 6.849 -10.710 1.00 67.69 303 PHE A CA 1
ATOM 2326 C C . PHE A 1 303 ? 14.461 6.033 -10.617 1.00 67.69 303 PHE A C 1
ATOM 2328 O O . PHE A 1 303 ? 14.403 4.840 -10.305 1.00 67.69 303 PHE A O 1
ATOM 2335 N N . ALA A 1 304 ? 15.612 6.677 -10.817 1.00 65.88 304 ALA A N 1
ATOM 2336 C CA . ALA A 1 304 ? 16.947 6.094 -10.721 1.00 65.88 304 ALA A CA 1
ATOM 2337 C C . ALA A 1 304 ? 17.127 5.431 -9.363 1.00 65.88 304 ALA A C 1
ATOM 2339 O O . ALA A 1 304 ? 17.524 4.273 -9.257 1.00 65.88 304 ALA A O 1
ATOM 2340 N N . GLY A 1 305 ? 16.684 6.132 -8.328 1.00 62.34 305 GLY A N 1
ATOM 2341 C CA . GLY A 1 305 ? 16.643 5.627 -6.986 1.00 62.34 305 GLY A CA 1
ATOM 2342 C C . GLY A 1 305 ? 15.899 4.319 -6.817 1.00 62.34 305 GLY A C 1
ATOM 2343 O O . GLY A 1 305 ? 16.441 3.369 -6.257 1.00 62.34 305 GLY A O 1
ATOM 2344 N N . ARG A 1 306 ? 14.662 4.232 -7.321 1.00 64.81 306 ARG A N 1
ATOM 2345 C CA . ARG A 1 306 ? 13.846 3.002 -7.261 1.00 64.81 306 ARG A CA 1
ATOM 2346 C C . ARG A 1 306 ? 14.471 1.840 -8.019 1.00 64.81 306 ARG A C 1
ATOM 2348 O O . ARG A 1 306 ? 14.350 0.704 -7.556 1.00 64.81 306 ARG A O 1
ATOM 2355 N N . ILE A 1 307 ? 15.137 2.111 -9.138 1.00 66.06 307 ILE A N 1
ATOM 2356 C CA . ILE A 1 307 ? 15.881 1.101 -9.899 1.00 66.06 307 ILE A CA 1
ATOM 2357 C C . ILE A 1 307 ? 17.084 0.616 -9.085 1.00 66.06 307 ILE A C 1
ATOM 2359 O O . ILE A 1 307 ? 17.230 -0.588 -8.880 1.00 66.06 307 ILE A O 1
ATOM 2363 N N . ILE A 1 308 ? 17.891 1.541 -8.557 1.00 62.06 308 ILE A N 1
ATOM 2364 C CA . ILE A 1 308 ? 19.057 1.252 -7.712 1.00 62.06 308 ILE A CA 1
ATOM 2365 C C . ILE A 1 308 ? 18.633 0.444 -6.494 1.00 62.06 308 ILE A C 1
ATOM 2367 O O . ILE A 1 308 ? 19.213 -0.592 -6.212 1.00 62.06 308 ILE A O 1
ATOM 2371 N N . MET A 1 309 ? 17.562 0.826 -5.815 1.00 64.50 309 MET A N 1
ATOM 2372 C CA . MET A 1 309 ? 17.050 0.051 -4.693 1.00 64.50 309 MET A CA 1
ATOM 2373 C C . MET A 1 309 ? 16.629 -1.368 -5.072 1.00 64.50 309 MET A C 1
ATOM 2375 O O . MET A 1 309 ? 16.923 -2.338 -4.384 1.00 64.50 309 MET A O 1
ATOM 2379 N N . ARG A 1 310 ? 15.928 -1.544 -6.188 1.00 61.53 310 ARG A N 1
ATOM 2380 C CA . ARG A 1 310 ? 15.552 -2.898 -6.600 1.00 61.53 310 ARG A CA 1
ATOM 2381 C C . ARG A 1 310 ? 16.749 -3.737 -7.033 1.00 61.53 310 ARG A C 1
ATOM 2383 O O . ARG A 1 310 ? 16.721 -4.943 -6.812 1.00 61.53 310 ARG A O 1
ATOM 2390 N N . ARG A 1 311 ? 17.789 -3.115 -7.599 1.00 60.31 311 ARG A N 1
ATOM 2391 C CA . ARG A 1 311 ? 19.060 -3.781 -7.914 1.00 60.31 311 ARG A CA 1
ATOM 2392 C C . ARG A 1 311 ? 19.932 -4.023 -6.681 1.00 60.31 311 ARG A C 1
ATOM 2394 O O . ARG A 1 311 ? 20.676 -4.990 -6.689 1.00 60.31 311 ARG A O 1
ATOM 2401 N N . PHE A 1 312 ? 19.867 -3.177 -5.651 1.00 57.22 312 PHE A N 1
ATOM 2402 C CA . PHE A 1 312 ? 20.913 -3.085 -4.623 1.00 57.22 312 PHE A CA 1
ATOM 2403 C C . PHE A 1 312 ? 20.420 -2.971 -3.154 1.00 57.22 312 PHE A C 1
ATOM 2405 O O . PHE A 1 312 ? 21.255 -2.938 -2.254 1.00 57.22 312 PHE A O 1
ATOM 2412 N N . GLY A 1 313 ? 19.111 -2.916 -2.855 1.00 50.88 313 GLY A N 1
ATOM 2413 C CA . GLY A 1 313 ? 18.545 -2.928 -1.482 1.00 50.88 313 GLY A CA 1
ATOM 2414 C C . GLY A 1 313 ? 17.425 -1.904 -1.165 1.00 50.88 313 GLY A C 1
ATOM 2415 O O . GLY A 1 313 ? 16.983 -1.134 -2.000 1.00 50.88 313 GLY A O 1
ATOM 2416 N N . THR A 1 314 ? 16.902 -1.868 0.065 1.00 41.88 314 THR A N 1
ATOM 2417 C CA . THR A 1 314 ? 15.697 -1.066 0.416 1.00 41.88 314 THR A CA 1
ATOM 2418 C C . THR A 1 314 ? 15.936 0.428 0.708 1.00 41.88 314 THR A C 1
ATOM 2420 O O . THR A 1 314 ? 16.915 0.766 1.368 1.00 41.88 314 THR A O 1
ATOM 2423 N N . LEU A 1 315 ? 14.951 1.284 0.370 1.00 39.59 315 LEU A N 1
ATOM 2424 C CA . LEU A 1 315 ? 14.844 2.720 0.725 1.00 39.59 315 LEU A CA 1
ATOM 2425 C C . LEU A 1 315 ? 14.939 2.969 2.252 1.00 39.59 315 LEU A C 1
ATOM 2427 O O . LEU A 1 315 ? 14.321 2.246 3.047 1.00 39.59 315 LEU A O 1
ATOM 2431 N N . PRO A 1 316 ? 15.616 4.039 2.691 1.00 37.53 316 PRO A N 1
ATOM 2432 C CA . PRO A 1 316 ? 15.380 4.682 3.983 1.00 37.53 316 PRO A CA 1
ATOM 2433 C C . PRO A 1 316 ? 14.145 5.590 3.926 1.00 37.53 316 PRO A C 1
ATOM 2435 O O . PRO A 1 316 ? 13.751 6.052 2.864 1.00 37.53 316 PRO A O 1
ATOM 2438 N N . LYS A 1 317 ? 13.525 5.863 5.078 1.00 34.66 317 LYS A N 1
ATOM 2439 C CA . LYS A 1 317 ? 12.329 6.722 5.168 1.00 34.66 317 LYS A CA 1
ATOM 2440 C C . LYS A 1 317 ? 12.610 8.207 4.861 1.00 34.66 317 LYS A C 1
ATOM 2442 O O . LYS A 1 317 ? 11.656 8.942 4.645 1.00 34.66 317 LYS A O 1
ATOM 2447 N N . ASP A 1 318 ? 13.883 8.596 4.750 1.00 38.00 318 ASP A N 1
ATOM 2448 C CA . ASP A 1 318 ? 14.343 9.994 4.736 1.00 38.00 318 ASP A CA 1
ATOM 2449 C C . ASP A 1 318 ? 14.998 10.392 3.392 1.00 38.00 318 ASP A C 1
ATOM 2451 O O . ASP A 1 318 ? 15.953 11.166 3.350 1.00 38.00 318 ASP A O 1
ATOM 2455 N N . TRP A 1 319 ? 14.538 9.815 2.274 1.00 35.16 319 TRP A N 1
ATOM 2456 C CA . TRP A 1 319 ? 15.005 10.215 0.940 1.00 35.16 319 TRP A CA 1
ATOM 2457 C C . TRP A 1 319 ? 14.522 11.628 0.619 1.00 35.16 319 TRP A C 1
ATOM 2459 O O . TRP A 1 319 ? 13.330 11.842 0.395 1.00 35.16 319 TRP A O 1
ATOM 2469 N N . HIS A 1 320 ? 15.463 12.558 0.478 1.00 37.59 320 HIS A N 1
ATOM 2470 C CA . HIS A 1 320 ? 15.221 13.890 -0.067 1.00 37.59 320 HIS A CA 1
ATOM 2471 C C . HIS A 1 320 ? 16.088 14.086 -1.315 1.00 37.59 320 HIS A C 1
ATOM 2473 O O . HIS A 1 320 ? 17.306 13.926 -1.256 1.00 37.59 320 HIS A O 1
ATOM 2479 N N . VAL A 1 321 ? 15.447 14.383 -2.450 1.00 35.47 321 VAL A N 1
ATOM 2480 C CA . VAL A 1 321 ? 16.145 14.938 -3.616 1.00 35.47 321 VAL A CA 1
ATOM 2481 C C . VAL A 1 321 ? 16.348 16.417 -3.302 1.00 35.47 321 VAL A C 1
ATOM 2483 O O . VAL A 1 321 ? 15.366 17.091 -2.990 1.00 35.47 321 VAL A O 1
ATOM 2486 N N . ALA A 1 322 ? 17.604 16.864 -3.273 1.00 35.94 322 ALA A N 1
ATOM 2487 C CA . ALA A 1 322 ? 17.943 18.278 -3.121 1.00 35.94 322 ALA A CA 1
ATOM 2488 C C . ALA A 1 322 ? 17.617 19.067 -4.396 1.00 35.94 322 ALA A C 1
ATOM 2490 O O . ALA A 1 322 ? 17.699 18.467 -5.494 1.00 35.94 322 ALA A O 1
#

Sequence (322 aa):
MAGVDGHNARDEEYRRLTVGVRQELLAALPPTSEWDNVSVEWTHVGGTEYVTPINVLGYGRAWSVATPSGLSSRLLALKRFLATPDRGAPVALAVFVSSEGVDAGIDMNFDRRVILDTTGAPAYNRPLGAEEVRPTRDEWVRELELHPRSADRVPDWWRSILAGGDTGTRPQLPDWFGDPMPQSLEEAESSPRVILPKFERLLEREGYADIVDDLVAAIHAEARALPATELDAIFGRNGRAAQTQAQQRLAEAATEAISPRLAERSADEAAGMIRSWHKISRASGPDPDLDTGAQLRVAVAGFAGRIIMRRFGTLPKDWHVA